Protein AF-A0A931YL10-F1 (afdb_monomer_lite)

Structure (mmCIF, N/CA/C/O backbone):
data_AF-A0A931YL10-F1
#
_entry.id   AF-A0A931YL10-F1
#
loop_
_atom_site.group_PDB
_atom_site.id
_atom_site.type_symbol
_atom_site.label_atom_id
_atom_site.label_alt_id
_atom_site.label_comp_id
_atom_site.label_asym_id
_atom_site.label_entity_id
_atom_site.label_seq_id
_atom_site.pdbx_PDB_ins_code
_atom_site.Cartn_x
_atom_site.Cartn_y
_atom_site.Cartn_z
_atom_site.occupancy
_atom_site.B_iso_or_equiv
_atom_site.auth_seq_id
_atom_site.auth_comp_id
_atom_site.auth_asym_id
_atom_site.auth_atom_id
_atom_site.pdbx_PDB_model_num
ATOM 1 N N . MET A 1 1 ? 58.527 7.663 4.263 1.00 29.34 1 MET A N 1
ATOM 2 C CA . MET A 1 1 ? 57.907 8.915 3.787 1.00 29.34 1 MET A CA 1
ATOM 3 C C . MET A 1 1 ? 56.663 8.522 3.019 1.00 29.34 1 MET A C 1
ATOM 5 O O . MET A 1 1 ? 56.793 7.747 2.089 1.00 29.34 1 MET A O 1
ATOM 9 N N . PHE A 1 2 ? 55.528 9.012 3.518 1.00 26.48 2 PHE A N 1
ATOM 10 C CA . PHE A 1 2 ? 54.144 8.959 3.033 1.00 26.48 2 PHE A CA 1
ATOM 11 C C . PHE A 1 2 ? 53.503 7.593 2.701 1.00 26.48 2 PHE A C 1
ATOM 13 O O . PHE A 1 2 ? 53.964 6.896 1.802 1.00 26.48 2 PHE A O 1
ATOM 20 N N . PRO A 1 3 ? 52.416 7.223 3.412 1.00 35.59 3 PRO A N 1
ATOM 21 C CA . PRO A 1 3 ? 51.550 6.125 3.013 1.00 35.59 3 PRO A CA 1
ATOM 22 C C . PRO A 1 3 ? 50.726 6.572 1.801 1.00 35.59 3 PRO A C 1
ATOM 24 O O . PRO A 1 3 ? 50.192 7.682 1.796 1.00 35.59 3 PRO A O 1
ATOM 27 N N . ASN A 1 4 ? 50.608 5.716 0.788 1.00 29.22 4 ASN A N 1
ATOM 28 C CA . ASN A 1 4 ? 49.579 5.907 -0.224 1.00 29.22 4 ASN A CA 1
ATOM 29 C C . ASN A 1 4 ? 48.240 5.533 0.407 1.00 29.22 4 ASN A C 1
ATOM 31 O O . ASN A 1 4 ? 47.994 4.388 0.775 1.00 29.22 4 ASN A O 1
ATOM 35 N N . SER A 1 5 ? 47.428 6.565 0.586 1.00 34.34 5 SER A N 1
ATOM 36 C CA . SER A 1 5 ? 46.019 6.519 0.924 1.00 34.34 5 SER A CA 1
ATOM 37 C C . SER A 1 5 ? 45.233 5.881 -0.224 1.00 34.34 5 SER A C 1
ATOM 39 O O . SER A 1 5 ? 44.786 6.579 -1.134 1.00 34.34 5 SER A O 1
ATOM 41 N N . ASP A 1 6 ? 45.063 4.566 -0.166 1.00 38.78 6 ASP A N 1
ATOM 42 C CA . ASP A 1 6 ? 43.918 3.896 -0.777 1.00 38.78 6 ASP A CA 1
ATOM 43 C C . ASP A 1 6 ? 42.707 4.159 0.119 1.00 38.78 6 ASP A C 1
ATOM 45 O O . ASP A 1 6 ? 42.448 3.404 1.042 1.00 38.78 6 ASP A O 1
ATOM 49 N N . ASP A 1 7 ? 42.026 5.283 -0.101 1.00 38.47 7 ASP A N 1
ATOM 50 C CA . ASP A 1 7 ? 40.656 5.521 0.374 1.00 38.47 7 ASP A CA 1
ATOM 51 C C . ASP A 1 7 ? 40.029 6.651 -0.458 1.00 38.47 7 ASP A C 1
ATOM 53 O O . ASP A 1 7 ? 39.616 7.709 0.016 1.00 38.47 7 ASP A O 1
ATOM 57 N N . GLY A 1 8 ? 39.976 6.420 -1.769 1.00 30.36 8 GLY A N 1
ATOM 58 C CA . GLY A 1 8 ? 39.107 7.148 -2.687 1.00 30.36 8 GLY A CA 1
ATOM 59 C C . GLY A 1 8 ? 37.732 6.490 -2.724 1.00 30.36 8 GLY A C 1
ATOM 60 O O . GLY A 1 8 ? 37.343 5.940 -3.750 1.00 30.36 8 GLY A O 1
ATOM 61 N N . GLY A 1 9 ? 37.023 6.487 -1.593 1.00 33.28 9 GLY A N 1
ATOM 62 C CA . GLY A 1 9 ? 35.661 5.971 -1.498 1.00 33.28 9 GLY A CA 1
ATOM 63 C C . GLY A 1 9 ? 34.718 6.763 -2.401 1.00 33.28 9 GLY A C 1
ATOM 64 O O . GLY A 1 9 ? 34.233 7.829 -2.024 1.00 33.28 9 GLY A O 1
ATOM 65 N N . SER A 1 10 ? 34.422 6.240 -3.591 1.00 38.88 10 SER A N 1
ATOM 66 C CA . SER A 1 10 ? 33.250 6.683 -4.336 1.00 38.88 10 SER A CA 1
ATOM 67 C C . SER A 1 10 ? 32.026 6.245 -3.539 1.00 38.88 10 SER A C 1
ATOM 69 O O . SER A 1 10 ? 31.684 5.062 -3.518 1.00 38.88 10 SER A O 1
ATOM 71 N N . ALA A 1 11 ? 31.381 7.183 -2.849 1.00 43.66 11 ALA A N 1
ATOM 72 C CA . ALA A 1 11 ? 30.050 6.976 -2.301 1.00 43.66 11 ALA A CA 1
ATOM 73 C C . ALA A 1 11 ? 29.125 6.580 -3.464 1.00 43.66 11 ALA A C 1
ATOM 75 O O . ALA A 1 11 ? 28.721 7.433 -4.254 1.00 43.66 11 ALA A O 1
ATOM 76 N N . GLY A 1 12 ? 28.869 5.279 -3.634 1.00 57.22 12 GLY A N 1
ATOM 77 C CA . GLY A 1 12 ? 28.060 4.776 -4.738 1.00 57.22 12 GLY A CA 1
ATOM 78 C C . GLY A 1 12 ? 26.686 5.442 -4.731 1.00 57.22 12 GLY A C 1
ATOM 79 O O . GLY A 1 12 ? 26.031 5.540 -3.687 1.00 57.22 12 GLY A O 1
ATOM 80 N N . THR A 1 13 ? 26.261 5.951 -5.885 1.00 74.94 13 THR A N 1
ATOM 81 C CA . THR A 1 13 ? 24.948 6.578 -6.046 1.00 74.94 13 THR A CA 1
ATOM 82 C C . THR A 1 13 ? 23.862 5.570 -5.678 1.00 74.94 13 THR A C 1
ATOM 84 O O . THR A 1 13 ? 23.854 4.454 -6.186 1.00 74.94 13 THR A O 1
ATOM 87 N N . VAL A 1 14 ? 22.954 5.946 -4.776 1.00 78.81 14 VAL A N 1
ATOM 88 C CA . VAL A 1 14 ? 21.797 5.111 -4.428 1.00 78.81 14 VAL A CA 1
ATOM 89 C C . VAL A 1 14 ? 20.859 5.042 -5.635 1.00 78.81 14 VAL A C 1
ATOM 91 O O . VAL A 1 14 ? 20.465 6.078 -6.166 1.00 78.81 14 VAL A O 1
ATOM 94 N N . VAL A 1 15 ? 20.485 3.833 -6.052 1.00 83.00 15 VAL A N 1
ATOM 95 C CA . VAL A 1 15 ? 19.610 3.570 -7.203 1.00 83.00 15 VAL A CA 1
ATOM 96 C C . VAL A 1 15 ? 18.394 2.769 -6.749 1.00 83.00 15 VAL A C 1
ATOM 98 O O . VAL A 1 15 ? 18.528 1.760 -6.060 1.00 83.00 15 VAL A O 1
ATOM 101 N N . ILE A 1 16 ? 17.197 3.197 -7.156 1.00 85.75 16 ILE A N 1
ATOM 102 C CA . ILE A 1 16 ? 15.967 2.417 -6.973 1.00 85.75 16 ILE A CA 1
ATOM 103 C C . ILE A 1 16 ? 15.817 1.474 -8.174 1.00 85.75 16 ILE A C 1
ATOM 105 O O . ILE A 1 16 ? 15.795 1.940 -9.312 1.00 85.75 16 ILE A O 1
ATOM 109 N N . ARG A 1 17 ? 15.743 0.160 -7.933 1.00 85.56 17 ARG A N 1
ATOM 110 C CA . ARG A 1 17 ? 15.680 -0.874 -8.988 1.00 85.56 17 ARG A CA 1
ATOM 111 C C . ARG A 1 17 ? 14.270 -1.342 -9.289 1.00 85.56 17 ARG A C 1
ATOM 113 O O . ARG A 1 17 ? 13.925 -1.588 -10.436 1.00 85.56 17 ARG A O 1
ATOM 120 N N . SER A 1 18 ? 13.461 -1.443 -8.251 1.00 87.06 18 SER A N 1
ATOM 121 C CA . SER A 1 18 ? 12.106 -1.961 -8.328 1.00 87.06 18 SER A CA 1
ATOM 122 C C . SER A 1 18 ? 11.244 -1.317 -7.253 1.00 87.06 18 SER A C 1
ATOM 124 O O . SER A 1 18 ? 11.739 -0.622 -6.353 1.00 87.06 18 SER A O 1
ATOM 126 N N . HIS A 1 19 ? 9.939 -1.550 -7.338 1.00 90.12 19 HIS A N 1
ATOM 127 C CA . HIS A 1 19 ? 9.005 -1.074 -6.334 1.00 90.12 19 HIS A CA 1
ATOM 128 C C . HIS A 1 19 ? 7.982 -2.130 -5.931 1.00 90.12 19 HIS A C 1
ATOM 130 O O . HIS A 1 19 ? 7.744 -3.126 -6.612 1.00 90.12 19 HIS A O 1
ATOM 136 N N . ALA A 1 20 ? 7.350 -1.872 -4.799 1.00 89.25 20 ALA A N 1
ATOM 137 C CA . ALA A 1 20 ? 6.079 -2.437 -4.429 1.00 89.25 20 ALA A CA 1
ATOM 138 C C . ALA A 1 20 ? 5.127 -1.281 -4.114 1.00 89.25 20 ALA A C 1
ATOM 140 O O . ALA A 1 20 ? 5.440 -0.400 -3.303 1.00 89.25 20 ALA A O 1
ATOM 141 N N . ALA A 1 21 ? 3.994 -1.277 -4.807 1.00 89.38 21 ALA A N 1
ATOM 142 C CA . ALA A 1 21 ? 2.978 -0.245 -4.707 1.00 89.38 21 ALA A CA 1
ATOM 143 C C . ALA A 1 21 ? 1.799 -0.787 -3.906 1.00 89.38 21 ALA A C 1
ATOM 145 O O . ALA A 1 21 ? 1.301 -1.880 -4.183 1.00 89.38 21 ALA A O 1
ATOM 146 N N . GLY A 1 22 ? 1.366 -0.024 -2.908 1.00 85.75 22 GLY A N 1
ATOM 147 C CA . GLY A 1 22 ? 0.190 -0.341 -2.113 1.00 85.75 22 GLY A CA 1
ATOM 148 C C . GLY A 1 22 ? -0.845 0.774 -2.096 1.00 85.75 22 GLY A C 1
ATOM 149 O O . GLY A 1 22 ? -0.540 1.952 -2.294 1.00 85.75 22 GLY A O 1
ATOM 150 N N . GLY A 1 23 ? -2.088 0.387 -1.837 1.00 85.62 23 GLY A N 1
ATOM 151 C CA . GLY A 1 23 ? -3.216 1.285 -1.652 1.00 85.62 23 GLY A CA 1
ATOM 152 C C . GLY A 1 23 ? -3.789 1.114 -0.255 1.00 85.62 23 GLY A C 1
ATOM 153 O O . GLY A 1 23 ? -4.350 0.072 0.070 1.00 85.62 23 GLY A O 1
ATOM 154 N N . VAL A 1 24 ? -3.696 2.152 0.573 1.00 87.88 24 VAL A N 1
ATOM 155 C CA . VAL A 1 24 ? -4.500 2.242 1.794 1.00 87.88 24 VAL A CA 1
ATOM 156 C C . VAL A 1 24 ? -5.878 2.736 1.384 1.00 87.88 24 VAL A C 1
ATOM 158 O O . VAL A 1 24 ? -6.128 3.940 1.279 1.00 87.88 24 VAL A O 1
ATOM 161 N N . LEU A 1 25 ? -6.759 1.781 1.095 1.00 90.00 25 LEU A N 1
ATOM 162 C CA . LEU A 1 25 ? -8.156 2.054 0.802 1.00 90.00 25 LEU A CA 1
ATOM 163 C C . LEU A 1 25 ? -8.873 2.397 2.109 1.00 90.00 25 LEU A C 1
ATOM 165 O O . LEU A 1 25 ? -8.946 1.570 3.018 1.00 90.00 25 LEU A O 1
ATOM 169 N N . TYR A 1 26 ? -9.393 3.615 2.213 1.00 91.00 26 TYR A N 1
ATOM 170 C CA . TYR A 1 26 ? -10.036 4.097 3.431 1.00 91.00 26 TYR A CA 1
ATOM 171 C C . TYR A 1 26 ? -11.414 4.691 3.160 1.00 91.00 26 TYR A C 1
ATOM 173 O O . TYR A 1 26 ? -11.728 5.122 2.050 1.00 91.00 26 TYR A O 1
ATOM 181 N N . ARG A 1 27 ? -12.239 4.757 4.201 1.00 91.00 27 ARG A N 1
ATOM 182 C CA . ARG A 1 27 ? -13.490 5.515 4.207 1.00 91.00 27 ARG A CA 1
ATOM 183 C C . ARG A 1 27 ? -13.595 6.354 5.474 1.00 91.00 27 ARG A C 1
ATOM 185 O O . ARG A 1 27 ? -12.942 6.084 6.479 1.00 91.00 27 ARG A O 1
ATOM 192 N N . MET A 1 28 ? -14.431 7.383 5.409 1.00 89.62 28 MET A N 1
ATOM 193 C CA . MET A 1 28 ? -14.731 8.257 6.541 1.00 89.62 28 MET A CA 1
ATOM 194 C C . MET A 1 28 ? -16.229 8.179 6.831 1.00 89.62 28 MET A C 1
ATOM 196 O O . MET A 1 28 ? -16.986 8.931 6.214 1.00 89.62 28 MET A O 1
ATOM 200 N N . PRO A 1 29 ? -16.683 7.244 7.688 1.00 87.62 29 PRO A N 1
ATOM 201 C CA . PRO A 1 29 ? -18.096 7.154 8.050 1.00 87.62 29 PRO A CA 1
ATOM 202 C C . PRO A 1 29 ? -18.583 8.405 8.797 1.00 87.62 29 PRO A C 1
ATOM 204 O O . PRO A 1 29 ? -19.758 8.746 8.716 1.00 87.62 29 PRO A O 1
ATOM 207 N N . THR A 1 30 ? -17.683 9.100 9.497 1.00 87.81 30 THR A N 1
ATOM 208 C CA . THR A 1 30 ? -17.906 10.413 10.118 1.00 87.81 30 THR A CA 1
ATOM 209 C C . THR A 1 30 ? -16.656 11.281 9.939 1.00 87.81 30 THR A C 1
ATOM 211 O O . THR A 1 30 ? -15.602 10.784 9.542 1.00 87.81 30 THR A O 1
ATOM 214 N N . GLU A 1 31 ? -16.735 12.578 10.248 1.00 82.56 31 GLU A N 1
ATOM 215 C CA . GLU A 1 31 ? -15.579 13.491 10.171 1.00 82.56 31 GLU A CA 1
ATOM 216 C C . GLU A 1 31 ? -14.441 13.130 11.146 1.00 82.56 31 GLU A C 1
ATOM 218 O O . GLU A 1 31 ? -13.291 13.523 10.942 1.00 82.56 31 GLU A O 1
ATOM 223 N N . GLU A 1 32 ? -14.749 12.359 12.191 1.00 83.06 32 GLU A N 1
ATOM 224 C CA . GLU A 1 32 ? -13.823 12.019 13.278 1.00 83.06 32 GLU A CA 1
ATOM 225 C C . GLU A 1 32 ? -13.333 10.570 13.242 1.00 83.06 32 GLU A C 1
ATOM 227 O O . GLU A 1 32 ? -12.545 10.167 14.100 1.00 83.06 32 GLU A O 1
ATOM 232 N N . ARG A 1 33 ? -13.786 9.786 12.258 1.00 86.00 33 ARG A N 1
ATOM 233 C CA . ARG A 1 33 ? -13.477 8.362 12.150 1.00 86.00 33 ARG A CA 1
ATOM 234 C C . ARG A 1 33 ? -12.963 8.032 10.759 1.00 86.00 33 ARG A C 1
ATOM 236 O O . ARG A 1 33 ? -13.629 8.300 9.763 1.00 86.00 33 ARG A O 1
ATOM 243 N N . VAL A 1 34 ? -11.788 7.414 10.709 1.00 89.56 34 VAL A N 1
ATOM 244 C CA . VAL A 1 34 ? -11.205 6.843 9.491 1.00 89.56 34 VAL A CA 1
ATOM 245 C C . VAL A 1 34 ? -11.140 5.340 9.674 1.00 89.56 34 VAL A C 1
ATOM 247 O O . VAL A 1 34 ? -10.549 4.848 10.634 1.00 89.56 34 VAL A O 1
ATOM 250 N N . GLU A 1 35 ? -11.739 4.627 8.731 1.00 92.31 35 GLU A N 1
ATOM 251 C CA . GLU A 1 35 ? -11.637 3.178 8.644 1.00 92.31 35 GLU A CA 1
ATOM 252 C C . GLU A 1 35 ? -10.802 2.803 7.427 1.00 92.31 35 GLU A C 1
ATOM 254 O O . GLU A 1 35 ? -10.970 3.377 6.351 1.00 92.31 35 GLU A O 1
ATOM 259 N N . VAL A 1 36 ? -9.916 1.832 7.596 1.00 92.12 36 VAL A N 1
ATOM 260 C CA . VAL A 1 36 ? -9.018 1.323 6.561 1.00 92.12 36 VAL A CA 1
ATOM 261 C C . VAL A 1 36 ? -9.391 -0.118 6.258 1.00 92.12 36 VAL A C 1
ATOM 263 O O . VAL A 1 36 ? -9.624 -0.909 7.170 1.00 92.12 36 VAL A O 1
ATOM 266 N N . ALA A 1 37 ? -9.449 -0.450 4.973 1.00 93.06 37 ALA A N 1
ATOM 267 C CA . ALA A 1 37 ? -9.665 -1.812 4.534 1.00 93.06 37 ALA A CA 1
ATOM 268 C C . ALA A 1 37 ? -8.375 -2.629 4.708 1.00 93.06 37 ALA A C 1
ATOM 270 O O . ALA A 1 37 ? -7.312 -2.247 4.210 1.00 93.06 37 ALA A O 1
ATOM 271 N N . ALA A 1 38 ? -8.473 -3.752 5.409 1.00 92.38 38 ALA A N 1
ATOM 272 C CA . ALA A 1 38 ? -7.390 -4.713 5.586 1.00 92.38 38 ALA A CA 1
ATOM 273 C C . ALA A 1 38 ? -7.953 -6.137 5.536 1.00 92.38 38 ALA A C 1
ATOM 275 O O . ALA A 1 38 ? -9.144 -6.344 5.747 1.00 92.38 38 ALA A O 1
ATOM 276 N N . PHE A 1 39 ? -7.113 -7.122 5.246 1.00 91.12 39 PHE A N 1
ATOM 277 C CA . PHE A 1 39 ? -7.522 -8.521 5.134 1.00 91.12 39 PHE A CA 1
ATOM 278 C C . PHE A 1 39 ? -6.521 -9.445 5.814 1.00 91.12 39 PHE A C 1
ATOM 280 O O . PHE A 1 39 ? -5.329 -9.133 5.924 1.00 91.12 39 PHE A O 1
ATOM 287 N N . ASN A 1 40 ? -7.012 -10.601 6.258 1.00 90.44 40 ASN A N 1
ATOM 288 C CA . ASN A 1 40 ? -6.139 -11.680 6.686 1.00 90.44 40 ASN A CA 1
ATOM 289 C C . ASN A 1 40 ? -5.529 -12.342 5.452 1.00 90.44 40 ASN A C 1
ATOM 291 O O . ASN A 1 40 ? -6.217 -12.778 4.530 1.00 90.44 40 ASN A O 1
ATOM 295 N N . TYR A 1 41 ? -4.207 -12.367 5.447 1.00 88.19 41 TYR A N 1
ATOM 296 C CA . TYR A 1 41 ? -3.382 -13.088 4.504 1.00 88.19 41 TYR A CA 1
ATOM 297 C C . TYR A 1 41 ? -2.907 -14.370 5.174 1.00 88.19 41 TYR A C 1
ATOM 299 O O . TYR A 1 41 ? -2.379 -14.322 6.292 1.00 88.19 41 TYR A O 1
ATOM 307 N N . HIS A 1 42 ? -3.037 -15.483 4.464 1.00 89.50 42 HIS A N 1
ATOM 308 C CA . HIS A 1 42 ? -2.523 -16.780 4.868 1.00 89.50 42 HIS A CA 1
ATOM 309 C C . HIS A 1 42 ? -1.609 -17.311 3.771 1.00 89.50 42 HIS A C 1
ATOM 311 O O . HIS A 1 42 ? -2.037 -17.451 2.630 1.00 89.50 42 HIS A O 1
ATOM 317 N N . SER A 1 43 ? -0.369 -17.639 4.114 1.00 87.12 43 SER A N 1
ATOM 318 C CA . SER A 1 43 ? 0.487 -18.414 3.220 1.00 87.12 43 SER A CA 1
ATOM 319 C C . SER A 1 43 ? 0.358 -19.889 3.579 1.00 87.12 43 SER A C 1
ATOM 321 O O . SER A 1 43 ? 0.555 -20.289 4.730 1.00 87.12 43 SER A O 1
ATOM 323 N N . VAL A 1 44 ? -0.027 -20.696 2.592 1.00 86.00 44 VAL A N 1
ATOM 324 C CA . VAL A 1 44 ? -0.217 -22.142 2.754 1.00 86.00 44 VAL A CA 1
ATOM 325 C C . VAL A 1 44 ? 1.132 -22.840 2.934 1.00 86.00 44 VAL A C 1
ATOM 327 O O . VAL A 1 44 ? 1.218 -23.805 3.691 1.00 86.00 44 VAL A O 1
ATOM 330 N N . SER A 1 45 ? 2.192 -22.338 2.291 1.00 83.38 45 SER A N 1
ATOM 331 C CA . SER A 1 45 ? 3.524 -22.956 2.320 1.00 83.38 45 SER A CA 1
ATOM 332 C C . SER A 1 45 ? 4.209 -22.875 3.691 1.00 83.38 45 SER A C 1
ATOM 334 O O . SER A 1 45 ? 4.817 -23.848 4.132 1.00 83.38 45 SER A O 1
ATOM 336 N N . ASP A 1 46 ? 4.093 -21.737 4.383 1.00 81.25 46 ASP A N 1
ATOM 337 C CA . ASP A 1 46 ? 4.730 -21.478 5.686 1.00 81.25 46 ASP A CA 1
ATOM 338 C C . ASP A 1 46 ? 3.732 -21.442 6.866 1.00 81.25 46 ASP A C 1
ATOM 340 O O . ASP A 1 46 ? 4.134 -21.244 8.015 1.00 81.25 46 ASP A O 1
ATOM 344 N N . GLY A 1 47 ? 2.430 -21.617 6.603 1.00 83.12 47 GLY A N 1
ATOM 345 C CA . GLY A 1 47 ? 1.352 -21.560 7.598 1.00 83.12 47 GLY A CA 1
ATOM 346 C C . GLY A 1 47 ? 1.170 -20.186 8.257 1.00 83.12 47 GLY A C 1
ATOM 347 O O . GLY A 1 47 ? 0.457 -20.057 9.260 1.00 83.12 47 GLY A O 1
ATOM 348 N N . ARG A 1 48 ? 1.831 -19.140 7.749 1.00 84.00 48 ARG A N 1
ATOM 349 C CA . ARG A 1 48 ? 1.847 -17.816 8.368 1.00 84.00 48 ARG A CA 1
ATOM 350 C C . ARG A 1 48 ? 0.552 -17.080 8.079 1.00 84.00 48 ARG A C 1
ATOM 352 O O . ARG A 1 48 ? 0.134 -16.948 6.935 1.00 84.00 48 ARG A O 1
ATOM 359 N N . THR A 1 49 ? -0.022 -16.504 9.132 1.00 84.81 49 THR A N 1
ATOM 360 C CA . THR A 1 49 ? -1.176 -15.606 9.035 1.00 84.81 49 THR A CA 1
ATOM 361 C C . THR A 1 49 ? -0.801 -14.196 9.478 1.00 84.81 49 THR A C 1
ATOM 363 O O . THR A 1 49 ? -0.283 -13.992 10.583 1.00 84.81 49 THR A O 1
ATOM 366 N N . THR A 1 50 ? -1.078 -13.199 8.640 1.00 85.06 50 THR A N 1
ATOM 367 C CA . THR A 1 50 ? -0.869 -11.786 8.976 1.00 85.06 50 THR A CA 1
ATOM 368 C C . THR A 1 50 ? -1.975 -10.906 8.418 1.00 85.06 50 THR A C 1
ATOM 370 O O . THR A 1 50 ? -2.543 -11.196 7.376 1.00 85.06 50 THR A O 1
ATOM 373 N N . LEU A 1 51 ? -2.244 -9.793 9.093 1.00 86.88 51 LEU A N 1
ATOM 374 C CA . LEU A 1 51 ? -3.112 -8.750 8.564 1.00 86.88 51 LEU A CA 1
ATOM 375 C C . LEU A 1 51 ? -2.317 -7.919 7.544 1.00 86.88 51 LEU A C 1
ATOM 377 O O . LEU A 1 51 ? -1.164 -7.560 7.818 1.00 86.88 51 LEU A O 1
ATOM 381 N N . ARG A 1 52 ? -2.899 -7.638 6.376 1.00 85.81 52 ARG A N 1
ATOM 382 C CA . ARG A 1 52 ? -2.298 -6.821 5.307 1.00 85.81 52 ARG A CA 1
ATOM 383 C C . ARG A 1 52 ? -3.280 -5.768 4.801 1.00 85.81 52 ARG A C 1
ATOM 385 O O . ARG A 1 52 ? -4.492 -5.927 4.896 1.00 85.81 52 ARG A O 1
ATOM 392 N N . VAL A 1 53 ? -2.715 -4.694 4.260 1.00 88.75 53 VAL A N 1
ATOM 393 C CA . VAL A 1 53 ? -3.400 -3.741 3.373 1.00 88.75 53 VAL A CA 1
ATOM 394 C C . VAL A 1 53 ? -3.002 -4.052 1.929 1.00 88.75 53 VAL A C 1
ATOM 396 O O . VAL A 1 53 ? -1.992 -4.733 1.724 1.00 88.75 53 VAL A O 1
ATOM 399 N N . MET A 1 54 ? -3.758 -3.538 0.955 1.00 88.00 54 MET A N 1
ATOM 400 C CA . MET A 1 54 ? -3.546 -3.866 -0.455 1.00 88.00 54 MET A CA 1
ATOM 401 C C . MET A 1 54 ? -2.153 -3.437 -0.927 1.00 88.00 54 MET A C 1
ATOM 403 O O . MET A 1 54 ? -1.795 -2.262 -0.785 1.00 88.00 54 MET A O 1
ATOM 407 N N . MET A 1 55 ? -1.355 -4.369 -1.449 1.00 88.06 55 MET A N 1
ATOM 408 C CA . MET A 1 55 ? 0.013 -4.115 -1.898 1.00 88.06 55 MET A CA 1
ATOM 409 C C . MET A 1 55 ? 0.607 -5.290 -2.668 1.00 88.06 55 MET A C 1
ATOM 411 O O . MET A 1 55 ? 0.736 -6.392 -2.133 1.00 88.06 55 MET A O 1
ATOM 415 N N . GLY A 1 56 ? 1.211 -4.970 -3.809 1.00 87.31 56 GLY A N 1
ATOM 416 C CA . GLY A 1 56 ? 1.933 -5.923 -4.642 1.00 87.31 56 GLY A CA 1
ATOM 417 C C . GLY A 1 56 ? 3.261 -5.384 -5.144 1.00 87.31 56 GLY A C 1
ATOM 418 O O . GLY A 1 56 ? 3.576 -4.196 -5.040 1.00 87.31 56 GLY A O 1
ATOM 419 N N . ARG A 1 57 ? 4.077 -6.301 -5.661 1.00 89.31 57 ARG A N 1
ATOM 420 C CA . ARG A 1 57 ? 5.378 -5.996 -6.267 1.00 89.31 57 ARG A CA 1
ATOM 421 C C . ARG A 1 57 ? 5.197 -5.644 -7.739 1.00 89.31 57 ARG A C 1
ATOM 423 O O . ARG A 1 57 ? 4.299 -6.178 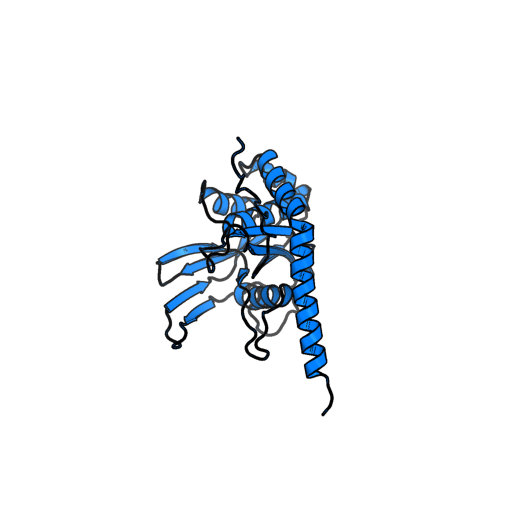-8.389 1.00 89.31 57 ARG A O 1
ATOM 430 N N . GLN A 1 58 ? 6.072 -4.790 -8.255 1.00 90.50 58 GLN A N 1
ATOM 431 C CA . GLN A 1 58 ? 6.210 -4.562 -9.689 1.00 90.50 58 GLN A CA 1
ATOM 432 C C . GLN A 1 58 ? 6.417 -5.906 -10.395 1.00 90.50 58 GLN A C 1
ATOM 434 O O . GLN A 1 58 ? 7.306 -6.669 -10.011 1.00 90.50 58 GLN A O 1
ATOM 439 N N . LYS A 1 59 ? 5.590 -6.200 -11.396 1.00 88.81 59 LYS A N 1
ATOM 440 C CA . LYS A 1 59 ? 5.800 -7.328 -12.305 1.00 88.81 59 LYS A CA 1
ATOM 441 C C . LYS A 1 59 ? 6.192 -6.800 -13.679 1.00 88.81 59 LYS A C 1
ATOM 443 O O . LYS A 1 59 ? 6.098 -5.606 -13.974 1.00 88.81 59 LYS A O 1
ATOM 448 N N . GLU A 1 60 ? 6.643 -7.715 -14.517 1.00 86.12 60 GLU A N 1
ATOM 449 C CA . GLU A 1 60 ? 6.759 -7.473 -15.943 1.00 86.12 60 GLU A CA 1
ATOM 450 C C . GLU A 1 60 ? 5.380 -7.628 -16.595 1.00 86.12 60 GLU A C 1
ATOM 452 O O . GLU A 1 60 ? 4.597 -8.524 -16.263 1.00 86.12 60 GLU A O 1
ATOM 457 N N . ARG A 1 61 ? 5.064 -6.730 -17.522 1.00 81.94 61 ARG A N 1
ATOM 458 C CA . ARG A 1 61 ? 3.842 -6.776 -18.314 1.00 81.94 61 ARG A CA 1
ATOM 459 C C . ARG A 1 61 ? 3.935 -7.889 -19.357 1.00 81.94 61 ARG A C 1
ATOM 461 O O . ARG A 1 61 ? 4.762 -7.816 -20.257 1.00 81.94 61 ARG A O 1
ATOM 468 N N . ALA A 1 62 ? 3.040 -8.873 -19.293 1.00 78.75 62 ALA A N 1
ATOM 469 C CA . ALA A 1 62 ? 3.053 -10.021 -20.208 1.00 78.75 62 ALA A CA 1
ATOM 470 C C . ALA A 1 62 ? 2.887 -9.657 -21.700 1.00 78.75 62 ALA A C 1
ATOM 472 O O . ALA A 1 62 ? 3.312 -10.414 -22.562 1.00 78.75 62 ALA A O 1
ATOM 473 N N . ASP A 1 63 ? 2.249 -8.525 -22.009 1.00 76.12 63 ASP A N 1
ATOM 474 C CA . ASP A 1 63 ? 1.990 -8.062 -23.378 1.00 76.12 63 ASP A CA 1
ATOM 475 C C . ASP A 1 63 ? 3.150 -7.267 -23.990 1.00 76.12 63 ASP A C 1
ATOM 477 O O . ASP A 1 63 ? 3.304 -7.235 -25.208 1.00 76.12 63 ASP A O 1
ATOM 481 N N . THR A 1 64 ? 3.943 -6.600 -23.155 1.00 77.94 64 THR A N 1
ATOM 482 C CA . THR A 1 64 ? 4.920 -5.589 -23.590 1.00 77.94 64 THR A CA 1
ATOM 483 C C . THR A 1 64 ? 6.332 -5.845 -23.080 1.00 77.94 64 THR A C 1
ATOM 485 O O . THR A 1 64 ? 7.245 -5.134 -23.482 1.00 77.94 64 THR A O 1
ATOM 488 N N . HIS A 1 65 ? 6.527 -6.836 -22.205 1.00 82.25 65 HIS A N 1
ATOM 489 C CA . HIS A 1 65 ? 7.816 -7.205 -21.610 1.00 82.25 65 HIS A CA 1
ATOM 490 C C . HIS A 1 65 ? 8.551 -6.075 -20.870 1.00 82.25 65 HIS A C 1
ATOM 492 O O . HIS A 1 65 ? 9.744 -6.149 -20.582 1.00 82.25 65 HIS A O 1
ATOM 498 N N . ARG A 1 66 ? 7.838 -4.996 -20.536 1.00 86.12 66 ARG A N 1
ATOM 499 C CA . ARG A 1 66 ? 8.375 -3.887 -19.746 1.00 86.12 66 ARG A CA 1
ATOM 500 C C . ARG A 1 66 ? 7.995 -4.035 -18.274 1.00 86.12 66 ARG A C 1
ATOM 502 O O . ARG A 1 66 ? 6.963 -4.644 -17.963 1.00 86.12 66 ARG A O 1
ATOM 509 N N . PRO A 1 67 ? 8.748 -3.415 -17.358 1.00 85.81 67 PRO A N 1
ATOM 510 C CA . PRO A 1 67 ? 8.285 -3.238 -15.992 1.00 85.81 67 PRO A CA 1
ATOM 511 C C . PRO A 1 67 ? 6.967 -2.446 -15.946 1.00 85.81 67 PRO A C 1
ATOM 513 O O . PRO A 1 67 ? 6.770 -1.467 -16.674 1.00 85.81 67 PRO A O 1
ATOM 516 N N . GLU A 1 68 ? 6.056 -2.848 -15.061 1.00 89.75 68 GLU A N 1
ATOM 517 C CA . GLU A 1 68 ? 4.874 -2.048 -14.725 1.00 89.75 68 GLU A CA 1
ATOM 518 C C . GLU A 1 68 ? 5.278 -0.687 -14.143 1.00 89.75 68 GLU A C 1
ATOM 520 O O . GLU A 1 68 ? 6.258 -0.580 -13.397 1.00 89.75 68 GLU A O 1
ATOM 525 N N . THR A 1 69 ? 4.505 0.361 -14.432 1.00 89.38 69 THR A N 1
ATOM 526 C CA . THR A 1 69 ? 4.639 1.628 -13.708 1.00 89.38 69 THR A CA 1
ATOM 527 C C . THR A 1 69 ? 4.064 1.501 -12.301 1.00 89.38 69 THR A C 1
ATOM 529 O O . THR A 1 69 ? 3.310 0.580 -11.979 1.00 89.38 69 THR A O 1
ATOM 532 N N . PHE A 1 70 ? 4.381 2.467 -11.439 1.00 86.38 70 PHE A N 1
ATOM 533 C CA . PHE A 1 70 ? 3.856 2.481 -10.076 1.00 86.38 70 PHE A CA 1
ATOM 534 C C . PHE A 1 70 ? 2.322 2.473 -10.035 1.00 86.38 70 PHE A C 1
ATOM 536 O O . PHE A 1 70 ? 1.716 1.743 -9.249 1.00 86.38 70 PHE A O 1
ATOM 543 N N . MET A 1 71 ? 1.689 3.278 -10.894 1.00 84.94 71 MET A N 1
ATOM 544 C CA . MET A 1 71 ? 0.233 3.365 -10.961 1.00 84.94 71 MET A CA 1
ATOM 545 C C . MET A 1 71 ? -0.387 2.077 -11.500 1.00 84.94 71 MET A C 1
ATOM 547 O O . MET A 1 71 ? -1.443 1.675 -11.020 1.00 84.94 71 MET A O 1
ATOM 551 N N . GLU A 1 72 ? 0.256 1.406 -12.457 1.00 88.31 72 GLU A N 1
ATOM 552 C CA . GLU A 1 72 ? -0.212 0.114 -12.965 1.00 88.31 72 GLU A CA 1
ATOM 553 C C . GLU A 1 72 ? -0.199 -0.960 -11.880 1.00 88.31 72 GLU A C 1
ATOM 555 O O . GLU A 1 72 ? -1.223 -1.618 -11.679 1.00 88.31 72 GLU A O 1
ATOM 560 N N . THR A 1 73 ? 0.904 -1.067 -11.130 1.00 90.12 73 THR A N 1
ATOM 561 C CA . THR A 1 73 ? 0.999 -1.953 -9.965 1.00 90.12 73 THR A CA 1
ATOM 562 C C . THR A 1 73 ? -0.107 -1.619 -8.961 1.00 90.12 73 THR A C 1
ATOM 564 O O . THR A 1 73 ? -0.896 -2.487 -8.605 1.00 90.12 73 THR A O 1
ATOM 567 N N . LEU A 1 74 ? -0.249 -0.348 -8.563 1.00 87.12 74 LEU A N 1
ATOM 568 C CA . LEU A 1 74 ? -1.282 0.090 -7.616 1.00 87.12 74 LEU A CA 1
ATOM 569 C C . LEU A 1 74 ? -2.699 -0.306 -8.059 1.00 87.12 74 LEU A C 1
ATOM 571 O O . LEU A 1 74 ? -3.478 -0.835 -7.265 1.00 87.12 74 LEU A O 1
ATOM 575 N N . TRP A 1 75 ? -3.048 -0.043 -9.319 1.00 85.19 75 TRP A N 1
ATOM 576 C CA . TRP A 1 75 ? -4.381 -0.327 -9.846 1.00 85.19 75 TRP A CA 1
ATOM 577 C C . TRP A 1 75 ? -4.663 -1.818 -9.970 1.00 85.19 75 TRP A C 1
ATOM 579 O O . TRP A 1 75 ? -5.803 -2.228 -9.734 1.00 85.19 75 TRP A O 1
ATOM 589 N N . ARG A 1 76 ? -3.660 -2.621 -10.346 1.00 87.38 76 ARG A N 1
ATOM 590 C CA . ARG A 1 76 ? -3.785 -4.080 -10.392 1.00 87.38 76 ARG A CA 1
ATOM 591 C C . ARG A 1 76 ? -4.148 -4.619 -9.014 1.00 87.38 76 ARG A C 1
ATOM 593 O O . ARG A 1 76 ? -5.153 -5.311 -8.889 1.00 87.38 76 ARG A O 1
ATOM 600 N N . GLU A 1 77 ? -3.384 -4.237 -7.998 1.00 86.81 77 GLU A N 1
ATOM 601 C CA . GLU A 1 77 ? -3.560 -4.725 -6.626 1.00 86.81 77 GLU A CA 1
ATOM 602 C C . GLU A 1 77 ? -4.866 -4.229 -6.011 1.00 86.81 77 GLU A C 1
ATOM 604 O O . GLU A 1 77 ? -5.623 -5.002 -5.431 1.00 86.81 77 GLU A O 1
ATOM 609 N N . LEU A 1 78 ? -5.222 -2.958 -6.223 1.00 83.44 78 LEU A N 1
ATOM 610 C CA . LEU A 1 78 ? -6.493 -2.428 -5.733 1.00 83.44 78 LEU A CA 1
ATOM 611 C C . LEU A 1 78 ? -7.696 -3.179 -6.328 1.00 83.44 78 LEU A C 1
ATOM 613 O O . LEU A 1 78 ? -8.670 -3.450 -5.621 1.00 83.44 78 LEU A O 1
ATOM 617 N N . LYS A 1 79 ? -7.636 -3.528 -7.619 1.00 80.38 79 LYS A N 1
ATOM 618 C CA . LYS A 1 79 ? -8.686 -4.307 -8.292 1.00 80.38 79 LYS A CA 1
ATOM 619 C C . LYS A 1 79 ? -8.721 -5.758 -7.817 1.00 80.38 79 LYS A C 1
ATOM 621 O O . LYS A 1 79 ? -9.813 -6.261 -7.559 1.00 80.38 79 LYS A O 1
ATOM 626 N N . ALA A 1 80 ? -7.562 -6.406 -7.719 1.00 80.25 80 ALA A N 1
ATOM 627 C CA . ALA A 1 80 ? -7.447 -7.810 -7.337 1.00 80.25 80 ALA A CA 1
ATOM 628 C C . ALA A 1 80 ? -7.824 -8.026 -5.864 1.00 80.25 80 ALA A C 1
ATOM 630 O O . ALA A 1 80 ? -8.742 -8.785 -5.550 1.00 80.25 80 ALA A O 1
ATOM 631 N N . GLU A 1 81 ? -7.172 -7.298 -4.961 1.00 79.38 81 GLU A N 1
ATOM 632 C CA . GLU A 1 81 ? -7.255 -7.542 -3.523 1.00 79.38 81 GLU A CA 1
ATOM 633 C C . GLU A 1 81 ? -8.450 -6.819 -2.883 1.00 79.38 81 GLU A C 1
ATOM 635 O O . GLU A 1 81 ? -9.109 -7.370 -1.992 1.00 79.38 81 GLU A O 1
ATOM 640 N N . GLY A 1 82 ? -8.747 -5.593 -3.339 1.00 70.62 82 GLY A N 1
ATOM 641 C CA . GLY A 1 82 ? -9.683 -4.680 -2.677 1.00 70.62 82 GLY A CA 1
ATOM 642 C C . GLY A 1 82 ? -11.102 -4.632 -3.247 1.00 70.62 82 GLY A C 1
ATOM 643 O O . GLY A 1 82 ? -12.063 -4.562 -2.479 1.00 70.62 82 GLY A O 1
ATOM 644 N N . LEU A 1 83 ? -11.252 -4.653 -4.574 1.00 73.06 83 LEU A N 1
ATOM 645 C CA . LEU A 1 83 ? -12.482 -4.206 -5.251 1.00 73.06 83 LEU A CA 1
ATOM 646 C C . LEU A 1 83 ? -13.148 -5.256 -6.163 1.00 73.06 83 LEU A C 1
ATOM 648 O O . LEU A 1 83 ? -13.955 -4.863 -6.998 1.00 73.06 83 LEU A O 1
ATOM 652 N N . SER A 1 84 ? -12.797 -6.544 -6.035 1.00 62.75 84 SER A N 1
ATOM 653 C CA . SER A 1 84 ? -13.212 -7.678 -6.897 1.00 62.75 84 SER A CA 1
ATOM 654 C C . SER A 1 84 ? -14.403 -7.415 -7.826 1.00 62.75 84 SER A C 1
ATOM 656 O O . SER A 1 84 ? -15.539 -7.186 -7.409 1.00 62.75 84 SER A O 1
ATOM 658 N N . ILE A 1 85 ? -14.094 -7.444 -9.119 1.00 52.44 85 ILE A N 1
ATOM 659 C CA . ILE A 1 85 ? -14.940 -6.990 -10.213 1.00 52.44 85 ILE A CA 1
ATOM 660 C C . ILE A 1 85 ? -16.069 -7.997 -10.470 1.00 52.44 85 ILE A C 1
ATOM 662 O O . ILE A 1 85 ? -15.866 -9.024 -11.112 1.00 52.44 85 ILE A O 1
ATOM 666 N N . ALA A 1 86 ? -17.283 -7.621 -10.072 1.00 41.66 86 ALA A N 1
ATOM 667 C CA . ALA A 1 86 ? -18.506 -7.929 -10.803 1.00 41.66 86 ALA A CA 1
ATOM 668 C C . ALA A 1 86 ? -19.246 -6.606 -11.076 1.00 41.66 86 ALA A C 1
ATOM 670 O O . ALA A 1 86 ? -19.263 -5.708 -10.239 1.00 41.66 86 ALA A O 1
ATOM 671 N N . VAL A 1 87 ? -19.754 -6.477 -12.303 1.00 45.22 87 VAL A N 1
ATOM 672 C CA . VAL A 1 87 ? -20.255 -5.269 -12.986 1.00 45.22 87 VAL A CA 1
ATOM 673 C C . VAL A 1 87 ? -20.884 -4.211 -12.059 1.00 45.22 87 VAL A C 1
ATOM 675 O O . VAL A 1 87 ? -22.047 -4.338 -11.714 1.00 45.22 87 VAL A O 1
ATOM 678 N N . ILE A 1 88 ? -20.119 -3.142 -11.774 1.00 39.75 88 ILE A N 1
ATOM 679 C CA . ILE A 1 88 ? -20.532 -1.786 -11.332 1.00 39.75 88 ILE A CA 1
ATOM 680 C C . ILE A 1 88 ? -21.447 -1.727 -10.076 1.00 39.75 88 ILE A C 1
ATOM 682 O O . ILE A 1 88 ? -22.539 -2.280 -10.034 1.00 39.75 88 ILE A O 1
ATOM 686 N N . PRO A 1 89 ? -21.060 -0.942 -9.052 1.00 52.03 89 PRO A N 1
ATOM 687 C CA . PRO A 1 89 ? -20.976 0.512 -9.200 1.00 52.03 89 PRO A CA 1
ATOM 688 C C . PRO A 1 89 ? -19.598 0.955 -9.665 1.00 52.03 89 PRO A C 1
ATOM 690 O O . PRO A 1 89 ? -18.594 0.378 -9.261 1.00 52.03 89 PRO A O 1
ATOM 693 N N . GLN A 1 90 ? -19.536 1.983 -10.513 1.00 57.97 90 GLN A N 1
ATOM 694 C CA . GLN A 1 90 ? -18.283 2.667 -10.799 1.00 57.97 90 GLN A CA 1
ATOM 695 C C . GLN A 1 90 ? -17.738 3.124 -9.449 1.00 57.97 90 GLN A C 1
ATOM 697 O O . GLN A 1 90 ? -18.381 3.916 -8.760 1.00 57.97 90 GLN A O 1
ATOM 702 N N . PHE A 1 91 ? -16.609 2.557 -9.031 1.00 63.16 91 PHE A N 1
ATOM 703 C CA . PHE A 1 91 ? -15.962 2.984 -7.804 1.00 63.16 91 PHE A CA 1
ATOM 704 C C . PHE A 1 91 ? -15.628 4.458 -7.959 1.00 63.16 91 PHE A C 1
ATOM 706 O O . PHE A 1 91 ? -14.874 4.837 -8.857 1.00 63.16 91 PHE A O 1
ATOM 713 N N . LEU A 1 92 ? -16.205 5.288 -7.097 1.00 63.91 92 LEU A N 1
ATOM 714 C CA . LEU A 1 92 ? -15.795 6.675 -7.020 1.00 63.91 92 LEU A CA 1
ATOM 715 C C . LEU A 1 92 ? -14.653 6.738 -6.013 1.00 63.91 92 LEU A C 1
ATOM 717 O O . LEU A 1 92 ? -14.850 6.517 -4.815 1.00 63.91 92 LEU A O 1
ATOM 721 N N . LEU A 1 93 ? -13.454 6.983 -6.531 1.00 69.88 93 LEU A N 1
ATOM 722 C CA . LEU A 1 93 ? -12.226 7.038 -5.756 1.00 69.88 93 LEU A CA 1
ATOM 723 C C . LEU A 1 93 ? -11.711 8.471 -5.744 1.00 69.88 93 LEU A C 1
ATOM 725 O O . LEU A 1 93 ? -11.577 9.105 -6.788 1.00 69.88 93 LEU A O 1
ATOM 729 N N . GLU A 1 94 ? -11.393 8.966 -4.556 1.00 73.94 94 GLU A N 1
ATOM 730 C CA . GLU A 1 94 ? -10.610 10.185 -4.392 1.00 73.94 94 GLU A CA 1
ATOM 731 C C . GLU A 1 94 ? -9.200 9.753 -3.987 1.00 73.94 94 GLU A C 1
ATOM 733 O O . GLU A 1 94 ? -8.961 9.334 -2.853 1.00 73.94 94 GLU A O 1
ATOM 738 N N . SER A 1 95 ? -8.267 9.803 -4.939 1.00 63.81 95 SER A N 1
ATOM 739 C CA . SER A 1 95 ? -6.854 9.612 -4.623 1.00 63.81 95 SER A CA 1
ATOM 740 C C . SER A 1 95 ? -6.330 10.902 -4.023 1.00 63.81 95 SER A C 1
ATOM 742 O O . SER A 1 95 ? -6.314 11.939 -4.688 1.00 63.81 95 SER A O 1
ATOM 744 N N . ARG A 1 96 ? -5.871 10.834 -2.778 1.00 58.44 96 ARG A N 1
ATOM 745 C CA . ARG A 1 96 ? -5.020 11.886 -2.227 1.00 58.44 96 ARG A CA 1
ATOM 746 C C . ARG A 1 96 ? -3.558 11.483 -2.396 1.00 58.44 96 ARG A C 1
ATOM 748 O O . ARG A 1 96 ? -3.266 10.371 -2.828 1.00 58.44 96 ARG A O 1
ATOM 755 N N . GLU A 1 97 ? -2.677 12.454 -2.187 1.00 56.41 97 GLU A N 1
ATOM 756 C CA . GLU A 1 97 ? -1.233 12.413 -2.448 1.00 56.41 97 GLU A CA 1
ATOM 757 C C . GLU A 1 97 ? -0.533 11.123 -1.974 1.00 56.41 97 GLU A C 1
ATOM 759 O O . GLU A 1 97 ? -1.051 10.377 -1.143 1.00 56.41 97 GLU A O 1
ATOM 764 N N . PHE A 1 98 ? 0.698 10.899 -2.446 1.00 63.16 98 PHE A N 1
ATOM 765 C CA . PHE A 1 98 ? 1.615 9.925 -1.845 1.00 63.16 98 PHE A CA 1
ATOM 766 C C . PHE A 1 98 ? 1.662 10.109 -0.326 1.00 63.16 98 PHE A C 1
ATOM 768 O O . PHE A 1 98 ? 2.076 11.162 0.166 1.00 63.16 98 PHE A O 1
ATOM 775 N N . VAL A 1 99 ? 1.252 9.084 0.420 1.00 67.06 99 VAL A N 1
ATOM 776 C CA . VAL A 1 99 ? 1.119 9.201 1.874 1.00 67.06 99 VAL A CA 1
ATOM 777 C C . VAL A 1 99 ? 2.403 8.781 2.571 1.00 67.06 99 VAL A C 1
ATOM 779 O O . VAL A 1 99 ? 2.852 9.470 3.480 1.00 67.06 99 VAL A O 1
ATOM 782 N N . TYR A 1 100 ? 3.062 7.714 2.129 1.00 75.44 100 TYR A N 1
ATOM 783 C CA . TYR A 1 100 ? 4.351 7.329 2.699 1.00 75.44 100 TYR A CA 1
ATOM 784 C C . TYR A 1 100 ? 5.156 6.454 1.742 1.00 75.44 100 TYR A C 1
ATOM 786 O O . TYR A 1 100 ? 4.594 5.749 0.899 1.00 75.44 100 TYR A O 1
ATOM 794 N N . TRP A 1 101 ? 6.475 6.479 1.912 1.00 83.00 101 TRP A N 1
ATOM 795 C CA . TRP A 1 101 ? 7.389 5.525 1.300 1.00 83.00 101 TRP A CA 1
ATOM 796 C C . TRP A 1 101 ? 8.573 5.207 2.212 1.00 83.00 101 TRP A C 1
ATOM 798 O O . TRP A 1 101 ? 8.988 6.042 3.017 1.00 83.00 101 TRP A O 1
ATOM 808 N N . ASP A 1 102 ? 9.124 4.006 2.037 1.00 82.75 102 ASP A N 1
ATOM 809 C CA . ASP A 1 102 ? 10.380 3.553 2.640 1.00 82.75 102 ASP A CA 1
ATOM 810 C C . ASP A 1 102 ? 11.259 2.917 1.555 1.00 82.75 102 ASP A C 1
ATOM 812 O O . ASP A 1 102 ? 10.778 2.157 0.705 1.00 82.75 102 ASP A O 1
ATOM 816 N N . LEU A 1 103 ? 12.557 3.208 1.600 1.00 82.56 103 LEU A N 1
ATOM 817 C CA . LEU A 1 103 ? 13.552 2.568 0.746 1.00 82.56 103 LEU A CA 1
ATOM 818 C C . LEU A 1 103 ? 14.193 1.405 1.501 1.00 82.56 103 LEU A C 1
ATOM 820 O O . LEU A 1 103 ? 14.812 1.570 2.553 1.00 82.56 103 LEU A O 1
ATOM 824 N N . CYS A 1 104 ? 14.040 0.205 0.955 1.00 78.50 104 CYS A N 1
ATOM 825 C CA . CYS A 1 104 ? 14.567 -1.025 1.538 1.00 78.50 104 CYS A CA 1
ATOM 826 C C . CYS A 1 104 ? 15.831 -1.452 0.791 1.00 78.50 104 CYS A C 1
ATOM 828 O O . CYS A 1 104 ? 15.912 -1.199 -0.409 1.00 78.50 104 CYS A O 1
ATOM 830 N N . PRO A 1 105 ? 16.788 -2.144 1.431 1.00 73.75 105 PRO A N 1
ATOM 831 C CA . PRO A 1 105 ? 17.782 -2.914 0.691 1.00 73.75 105 PRO A CA 1
ATOM 832 C C . PRO A 1 105 ? 17.091 -3.881 -0.274 1.00 73.75 105 PRO A C 1
ATOM 834 O O . PRO A 1 105 ? 16.104 -4.519 0.105 1.00 73.75 105 PRO A O 1
ATOM 837 N N . ASP A 1 106 ? 17.596 -3.961 -1.501 1.00 65.19 106 ASP A N 1
ATOM 838 C CA . ASP A 1 106 ? 17.138 -4.954 -2.465 1.00 65.19 106 ASP A CA 1
ATOM 839 C C . ASP A 1 106 ? 17.647 -6.348 -2.055 1.00 65.19 106 ASP A C 1
ATOM 841 O O . ASP A 1 106 ? 18.845 -6.540 -1.834 1.00 65.19 106 ASP A O 1
ATOM 845 N N . GLN A 1 107 ? 16.733 -7.305 -1.876 1.00 60.91 107 GLN A N 1
ATOM 846 C CA . GLN A 1 107 ? 17.080 -8.660 -1.432 1.00 60.91 107 GLN A CA 1
ATOM 847 C C . GLN A 1 107 ? 17.594 -9.530 -2.582 1.00 60.91 107 GLN A C 1
ATOM 849 O O . GLN A 1 107 ? 18.316 -10.491 -2.322 1.00 60.91 107 GLN A O 1
ATOM 854 N N . ASP A 1 108 ? 17.309 -9.141 -3.826 1.00 57.91 108 ASP A N 1
ATOM 855 C CA . ASP A 1 108 ? 17.691 -9.894 -5.022 1.00 57.91 108 ASP A CA 1
ATOM 856 C C . ASP A 1 108 ? 19.147 -9.603 -5.444 1.00 57.91 108 ASP A C 1
ATOM 858 O O . ASP A 1 108 ? 19.736 -10.310 -6.263 1.00 57.91 108 ASP A O 1
ATOM 862 N N . HIS A 1 109 ? 19.783 -8.603 -4.817 1.00 53.41 109 HIS A N 1
ATOM 863 C CA . HIS A 1 109 ? 21.171 -8.204 -5.062 1.00 53.41 109 HIS A CA 1
ATOM 864 C C . HIS A 1 109 ? 21.992 -8.123 -3.759 1.00 53.41 109 HIS A C 1
ATOM 866 O O . HIS A 1 109 ? 22.388 -7.033 -3.332 1.00 53.41 109 HIS A O 1
ATOM 872 N N . PRO A 1 110 ? 22.305 -9.268 -3.117 1.00 57.66 110 PRO A N 1
ATOM 873 C CA . PRO A 1 110 ? 22.950 -9.310 -1.802 1.00 57.66 110 PRO A CA 1
ATOM 874 C C . PRO A 1 110 ? 24.329 -8.635 -1.748 1.00 57.66 110 PRO A C 1
ATOM 876 O O . PRO A 1 110 ? 24.710 -8.107 -0.706 1.00 57.66 110 PRO A O 1
ATOM 879 N N . ASN A 1 111 ? 25.046 -8.589 -2.873 1.00 56.94 111 ASN A N 1
ATOM 880 C CA . ASN A 1 111 ? 26.386 -8.004 -2.957 1.00 56.94 111 ASN A CA 1
ATOM 881 C C . ASN A 1 111 ? 26.392 -6.470 -3.075 1.00 56.94 111 ASN A C 1
ATOM 883 O O . ASN A 1 111 ? 27.459 -5.871 -2.991 1.00 56.94 111 ASN A O 1
ATOM 887 N N . ASP A 1 112 ? 25.232 -5.830 -3.265 1.00 59.25 112 ASP A N 1
ATOM 888 C CA . ASP A 1 112 ? 25.129 -4.380 -3.482 1.00 59.25 112 ASP A CA 1
ATOM 889 C C . ASP A 1 112 ? 23.912 -3.767 -2.754 1.00 59.25 112 ASP A C 1
ATOM 891 O O . ASP A 1 112 ? 23.256 -2.820 -3.196 1.00 59.25 112 ASP A O 1
ATOM 895 N N . GLN A 1 113 ? 23.599 -4.329 -1.581 1.00 58.84 113 GLN A N 1
ATOM 896 C CA . GLN A 1 113 ? 22.487 -3.904 -0.721 1.00 58.84 113 GLN A CA 1
ATOM 897 C C . GLN A 1 113 ? 22.618 -2.459 -0.213 1.00 58.84 113 GLN A C 1
ATOM 899 O O . GLN A 1 113 ? 21.639 -1.879 0.261 1.00 58.84 113 GLN A O 1
ATOM 904 N N . ALA A 1 114 ? 23.818 -1.872 -0.253 1.00 60.97 114 ALA A N 1
ATOM 905 C CA . ALA A 1 114 ? 24.056 -0.494 0.168 1.00 60.97 114 ALA A CA 1
ATOM 906 C C . ALA A 1 114 ? 23.589 0.529 -0.881 1.00 60.97 114 ALA A C 1
ATOM 908 O O . ALA A 1 114 ? 23.120 1.606 -0.498 1.00 60.97 114 ALA A O 1
ATOM 909 N N . HIS A 1 115 ? 23.656 0.187 -2.172 1.00 67.75 115 HIS A N 1
ATOM 910 C CA . HIS A 1 115 ? 23.353 1.113 -3.264 1.00 67.75 115 HIS A CA 1
ATOM 911 C C . HIS A 1 115 ? 22.056 0.769 -3.997 1.00 67.75 115 HIS A C 1
ATOM 913 O O . HIS A 1 115 ? 21.346 1.690 -4.398 1.00 67.75 115 HIS A O 1
ATOM 919 N N . ASN A 1 116 ? 21.676 -0.508 -4.088 1.00 77.94 116 ASN A N 1
ATOM 920 C CA . ASN A 1 116 ? 20.407 -0.907 -4.696 1.00 77.94 116 ASN A CA 1
ATOM 921 C C . ASN A 1 116 ? 19.270 -0.899 -3.673 1.00 77.94 116 ASN A C 1
ATOM 923 O O . ASN A 1 116 ? 19.316 -1.552 -2.622 1.00 77.94 116 ASN A O 1
ATOM 927 N N . ARG A 1 117 ? 18.232 -0.125 -3.992 1.00 83.81 117 ARG A N 1
ATOM 928 C CA . ARG A 1 117 ? 17.046 0.048 -3.161 1.00 83.81 117 ARG A CA 1
ATOM 929 C C . ARG A 1 117 ? 15.799 -0.454 -3.864 1.00 83.81 117 ARG A C 1
ATOM 931 O O . ARG A 1 117 ? 15.615 -0.271 -5.064 1.00 83.81 117 ARG A O 1
ATOM 938 N N . HIS A 1 118 ? 14.905 -1.000 -3.060 1.00 86.25 118 HIS A N 1
ATOM 939 C CA . HIS A 1 118 ? 13.547 -1.333 -3.442 1.00 86.25 118 HIS A CA 1
ATOM 940 C C . HIS A 1 118 ? 12.583 -0.353 -2.766 1.00 86.25 118 HIS A C 1
ATOM 942 O O . HIS A 1 1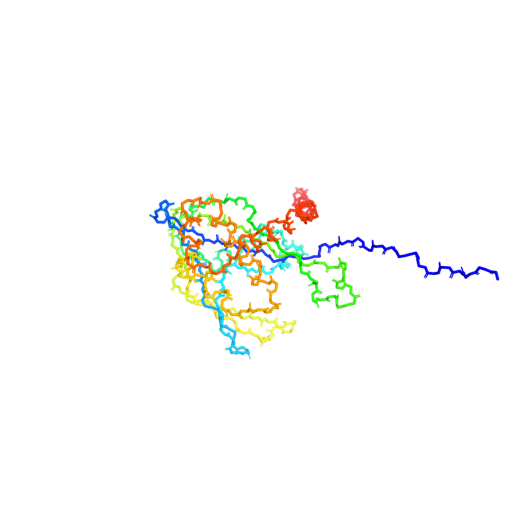18 ? 12.574 -0.220 -1.535 1.00 86.25 118 HIS A O 1
ATOM 948 N N . LEU A 1 119 ? 11.777 0.339 -3.569 1.00 88.38 119 LEU A N 1
ATOM 949 C CA . LEU A 1 119 ? 10.800 1.313 -3.093 1.00 88.38 119 LEU A CA 1
ATOM 950 C C . LEU A 1 119 ? 9.546 0.607 -2.577 1.00 88.38 119 LEU A C 1
ATOM 952 O O . LEU A 1 119 ? 8.905 -0.133 -3.311 1.00 88.38 119 LEU A O 1
ATOM 956 N N . LYS A 1 120 ? 9.136 0.883 -1.341 1.00 88.25 120 LYS A N 1
ATOM 957 C CA . LYS A 1 120 ? 7.810 0.505 -0.833 1.00 88.25 120 LYS A CA 1
ATOM 958 C C . LYS A 1 120 ? 7.017 1.765 -0.601 1.00 88.25 120 LYS A C 1
ATOM 960 O O . LYS A 1 120 ? 7.380 2.529 0.287 1.00 88.25 120 LYS A O 1
ATOM 965 N N . ALA A 1 121 ? 5.967 1.990 -1.376 1.00 87.12 121 ALA A N 1
ATOM 966 C CA . ALA A 1 121 ? 5.191 3.215 -1.258 1.00 87.12 121 ALA A CA 1
ATOM 967 C C . ALA A 1 121 ? 3.690 2.961 -1.309 1.00 87.12 121 ALA A C 1
ATOM 969 O O . ALA A 1 121 ? 3.227 1.990 -1.910 1.00 87.12 121 ALA A O 1
ATOM 970 N N . PHE A 1 122 ? 2.949 3.858 -0.666 1.00 86.75 122 PHE A N 1
ATOM 971 C CA . PHE A 1 122 ? 1.508 3.750 -0.520 1.00 86.75 122 PHE A CA 1
ATOM 972 C C . PHE A 1 122 ? 0.789 5.040 -0.904 1.00 86.75 122 PHE A C 1
ATOM 974 O O . PHE A 1 122 ? 1.178 6.142 -0.498 1.00 86.75 122 PHE A O 1
ATOM 981 N N . PHE A 1 123 ? -0.322 4.873 -1.615 1.00 85.00 123 PHE A N 1
ATOM 982 C CA . PHE A 1 123 ? -1.335 5.909 -1.791 1.00 85.00 123 PHE A CA 1
ATOM 983 C C . PHE A 1 123 ? -2.446 5.740 -0.763 1.00 85.00 123 PHE A C 1
ATOM 985 O O . PHE A 1 123 ? -2.853 4.616 -0.468 1.00 85.00 123 PHE A O 1
ATOM 992 N N . ALA A 1 124 ? -2.979 6.853 -0.259 1.00 85.56 124 ALA A N 1
ATOM 993 C CA . ALA A 1 124 ? -4.273 6.829 0.406 1.00 85.56 124 ALA A CA 1
ATOM 994 C C . ALA A 1 124 ? -5.363 7.068 -0.630 1.00 85.56 124 ALA A C 1
ATOM 996 O O . ALA A 1 124 ? -5.404 8.101 -1.303 1.00 85.56 124 ALA A O 1
ATOM 997 N N . ILE A 1 125 ? -6.258 6.096 -0.732 1.00 87.25 125 ILE A N 1
ATOM 998 C CA . ILE A 1 125 ? -7.339 6.099 -1.704 1.00 87.25 125 ILE A CA 1
ATOM 999 C C . ILE A 1 125 ? -8.634 6.096 -0.915 1.00 87.25 125 ILE A C 1
ATOM 1001 O O . ILE A 1 125 ? -8.937 5.137 -0.207 1.00 87.25 125 ILE A O 1
ATOM 1005 N N . ARG A 1 126 ? -9.403 7.177 -1.010 1.00 88.06 126 ARG A N 1
ATOM 1006 C CA . ARG A 1 126 ? -10.695 7.249 -0.341 1.00 88.06 126 ARG A CA 1
ATOM 1007 C C . ARG A 1 126 ? -11.750 6.572 -1.201 1.00 88.06 126 ARG A C 1
ATOM 1009 O O . ARG A 1 126 ? -11.975 6.981 -2.341 1.00 88.06 126 ARG A O 1
ATOM 1016 N N . LEU A 1 127 ? -12.441 5.593 -0.631 1.00 87.12 127 LEU A N 1
ATOM 1017 C CA . LEU A 1 127 ? -13.645 5.023 -1.214 1.00 87.12 127 LEU A CA 1
ATOM 1018 C C . LEU A 1 127 ? -14.826 5.953 -0.922 1.00 87.12 127 LEU A C 1
ATOM 1020 O O . LEU A 1 127 ? -15.281 6.051 0.219 1.00 87.12 127 LEU A O 1
ATOM 1024 N N . LEU A 1 128 ? -15.314 6.644 -1.952 1.00 84.06 128 LEU A N 1
ATOM 1025 C CA . LEU A 1 128 ? -16.515 7.475 -1.852 1.00 84.06 128 LEU A CA 1
ATOM 1026 C C . LEU A 1 128 ? -17.775 6.646 -2.108 1.00 84.06 128 LEU A C 1
ATOM 1028 O O . LEU A 1 128 ? -18.790 6.845 -1.444 1.00 84.06 128 LEU A O 1
ATOM 1032 N N . GLN A 1 129 ? -17.706 5.712 -3.060 1.00 79.81 129 GLN A N 1
ATOM 1033 C CA . GLN A 1 129 ? -18.804 4.815 -3.422 1.00 79.81 129 GLN A CA 1
ATOM 1034 C C . GLN A 1 129 ? -18.270 3.455 -3.877 1.00 79.81 129 GLN A C 1
ATOM 1036 O O . GLN A 1 129 ? -17.245 3.385 -4.554 1.00 79.81 129 GLN A O 1
ATOM 1041 N N . GLY A 1 130 ? -18.992 2.387 -3.533 1.00 78.81 130 GLY A N 1
ATOM 1042 C CA . GLY A 1 130 ? -18.653 1.005 -3.875 1.00 78.81 130 GLY A CA 1
ATOM 1043 C C . GLY A 1 130 ? -18.653 0.084 -2.656 1.00 78.81 130 GLY A C 1
ATOM 1044 O O . GLY A 1 130 ? -18.948 0.510 -1.537 1.00 78.81 130 GLY A O 1
ATOM 1045 N N . ARG A 1 131 ? -18.338 -1.192 -2.881 1.00 80.38 131 ARG A N 1
ATOM 1046 C CA . ARG A 1 131 ? -18.184 -2.203 -1.829 1.00 80.38 131 ARG A CA 1
ATOM 1047 C C . ARG A 1 131 ? -16.845 -2.910 -1.977 1.00 80.38 131 ARG A C 1
ATOM 1049 O O . ARG A 1 131 ? -16.287 -2.968 -3.068 1.00 80.38 131 ARG A O 1
ATOM 1056 N N . LEU A 1 132 ? -16.344 -3.403 -0.852 1.00 85.38 132 LEU A N 1
ATOM 1057 C CA . LEU A 1 132 ? -15.185 -4.280 -0.817 1.00 85.38 132 LEU A CA 1
ATOM 1058 C C . LEU A 1 132 ? -15.535 -5.646 -1.415 1.00 85.38 132 LEU A C 1
ATOM 1060 O O . LEU A 1 132 ? -16.703 -6.036 -1.430 1.00 85.3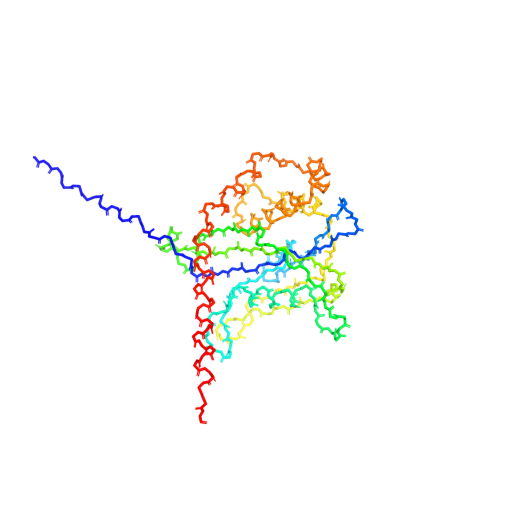8 132 LEU A O 1
ATOM 1064 N N . ARG A 1 133 ? -14.515 -6.373 -1.874 1.00 86.56 133 ARG A N 1
ATOM 1065 C CA . ARG A 1 133 ? -14.635 -7.785 -2.260 1.00 86.56 133 ARG A CA 1
ATOM 1066 C C . ARG A 1 133 ? -15.273 -8.602 -1.124 1.00 86.56 133 ARG A C 1
ATOM 1068 O O . ARG A 1 133 ? -14.818 -8.532 0.010 1.00 86.56 133 ARG A O 1
ATOM 1075 N N . GLU A 1 134 ? -16.269 -9.425 -1.446 1.00 85.50 134 GLU A N 1
ATOM 1076 C CA . GLU A 1 134 ? -16.971 -10.277 -0.464 1.00 85.50 134 GLU A CA 1
ATOM 1077 C C . GLU A 1 134 ? -16.467 -11.731 -0.446 1.00 85.50 134 GLU A C 1
ATOM 1079 O O . GLU A 1 134 ? -16.743 -12.485 0.485 1.00 85.50 134 GLU A O 1
ATOM 1084 N N . HIS A 1 135 ? -15.719 -12.147 -1.468 1.00 86.81 135 HIS A N 1
ATOM 1085 C CA . HIS A 1 135 ? -15.282 -13.535 -1.649 1.00 86.81 135 HIS A CA 1
ATOM 1086 C C . HIS A 1 135 ? -13.791 -13.673 -1.433 1.00 86.81 135 HIS A C 1
ATOM 1088 O O . HIS A 1 135 ? -13.055 -12.807 -1.881 1.00 86.81 135 HIS A O 1
ATOM 1094 N N . ARG A 1 136 ? -13.342 -14.774 -0.825 1.00 89.06 136 ARG A N 1
ATOM 1095 C CA . ARG A 1 136 ? -11.925 -15.144 -0.695 1.00 89.06 136 ARG A CA 1
ATOM 1096 C C . ARG A 1 136 ? -11.229 -15.199 -2.064 1.00 89.06 136 ARG A C 1
ATOM 1098 O O . ARG A 1 136 ? -11.834 -15.626 -3.042 1.00 89.06 136 ARG A O 1
ATOM 1105 N N . LEU A 1 137 ? -9.972 -14.768 -2.100 1.00 86.69 137 LEU A N 1
ATOM 1106 C CA . LEU A 1 137 ? -9.089 -14.868 -3.258 1.00 86.69 137 LEU A CA 1
ATOM 1107 C C . LEU A 1 137 ? -7.970 -15.858 -2.925 1.00 86.69 137 LEU A C 1
ATOM 1109 O O . LEU A 1 137 ? -7.468 -15.864 -1.802 1.00 86.69 137 LEU A O 1
ATOM 1113 N N . GLU A 1 138 ? -7.623 -16.695 -3.892 1.00 88.56 138 GLU A N 1
ATOM 1114 C CA . GLU A 1 138 ? -6.529 -17.656 -3.808 1.00 88.56 138 GLU A CA 1
ATOM 1115 C C . GLU A 1 138 ? -5.575 -17.373 -4.965 1.00 88.56 138 GLU A C 1
ATOM 1117 O O . GLU A 1 138 ? -6.001 -17.312 -6.122 1.00 88.56 138 GLU A O 1
ATOM 1122 N N . GLU A 1 139 ? -4.311 -17.130 -4.639 1.00 84.56 139 GLU A N 1
ATOM 1123 C CA . GLU A 1 139 ? -3.261 -16.833 -5.604 1.00 84.56 139 GLU A CA 1
ATOM 1124 C C . GLU A 1 139 ? -2.182 -17.907 -5.535 1.00 84.56 139 GLU A C 1
ATOM 1126 O O . GLU A 1 139 ? -1.541 -18.105 -4.504 1.00 84.56 139 GLU A O 1
ATOM 1131 N N . ASP A 1 140 ? -1.965 -18.587 -6.656 1.00 86.81 140 ASP A N 1
ATOM 1132 C CA . ASP A 1 140 ? -0.871 -19.538 -6.798 1.00 86.81 140 ASP A CA 1
ATOM 1133 C C . ASP A 1 140 ? 0.373 -18.837 -7.348 1.00 86.81 140 ASP A C 1
ATOM 1135 O O . ASP A 1 140 ? 0.392 -18.359 -8.488 1.00 86.81 140 ASP A O 1
ATOM 1139 N N . GLU A 1 141 ? 1.444 -18.840 -6.565 1.00 80.88 141 GLU A N 1
ATOM 1140 C CA . GLU A 1 141 ? 2.783 -18.505 -7.028 1.00 80.88 141 GLU A CA 1
ATOM 1141 C C . GLU A 1 141 ? 3.394 -19.728 -7.714 1.00 80.88 141 GLU A C 1
ATOM 1143 O O . GLU A 1 141 ? 3.437 -20.828 -7.150 1.00 80.88 141 GLU A O 1
ATOM 1148 N N . ARG A 1 142 ? 3.873 -19.536 -8.944 1.00 81.62 142 ARG A N 1
ATOM 1149 C CA . ARG A 1 142 ? 4.479 -20.588 -9.764 1.00 81.62 142 ARG A CA 1
ATOM 1150 C C . ARG A 1 142 ? 5.952 -20.290 -10.019 1.00 81.62 142 ARG A C 1
ATOM 1152 O O . ARG A 1 142 ? 6.307 -19.132 -10.228 1.00 81.62 142 ARG A O 1
ATOM 1159 N N . ASP A 1 143 ? 6.787 -21.325 -10.009 1.00 82.06 143 ASP A N 1
ATOM 1160 C CA . ASP A 1 143 ? 8.182 -21.234 -10.452 1.00 82.06 143 ASP A CA 1
ATOM 1161 C C . ASP A 1 143 ? 8.298 -21.097 -11.984 1.00 82.06 143 ASP A C 1
ATOM 1163 O O . ASP A 1 143 ? 7.296 -21.035 -12.705 1.00 82.06 143 ASP A O 1
ATOM 1167 N N . ALA A 1 144 ? 9.534 -21.022 -12.488 1.00 78.06 144 ALA A N 1
ATOM 1168 C CA . ALA A 1 144 ? 9.825 -20.881 -13.916 1.00 78.06 144 ALA A CA 1
ATOM 1169 C C . ALA A 1 144 ? 9.321 -22.078 -14.744 1.00 78.06 144 ALA A C 1
ATOM 1171 O O . ALA A 1 144 ? 9.005 -21.938 -15.925 1.00 78.06 144 ALA A O 1
ATOM 1172 N N . GLU A 1 145 ? 9.205 -23.246 -14.115 1.00 86.31 145 GLU A N 1
ATOM 1173 C CA . GLU A 1 145 ? 8.672 -24.480 -14.684 1.00 86.31 145 GLU A CA 1
ATOM 1174 C C . GLU A 1 145 ? 7.133 -24.553 -14.606 1.00 86.31 145 GLU A C 1
ATOM 1176 O O . GLU A 1 145 ? 6.523 -25.509 -15.095 1.00 86.31 145 GLU A O 1
ATOM 1181 N N . GLY A 1 146 ? 6.485 -23.541 -14.019 1.00 83.62 146 GLY A N 1
ATOM 1182 C CA . GLY A 1 146 ? 5.034 -23.428 -13.900 1.00 83.62 146 GLY A CA 1
ATOM 1183 C C . GLY A 1 146 ? 4.428 -24.241 -12.752 1.00 83.62 146 GLY A C 1
ATOM 1184 O O . GLY A 1 146 ? 3.196 -24.340 -12.658 1.00 83.62 146 GLY A O 1
ATOM 1185 N N . LYS A 1 147 ? 5.248 -24.825 -11.875 1.00 87.81 147 LYS A N 1
ATOM 1186 C CA . LYS A 1 147 ? 4.805 -25.581 -10.702 1.00 87.81 147 LYS A CA 1
ATOM 1187 C C . LYS A 1 147 ? 4.453 -24.618 -9.572 1.00 87.81 147 LYS A C 1
ATOM 1189 O O . LYS A 1 147 ? 5.177 -23.670 -9.301 1.00 87.81 147 LYS A O 1
ATOM 1194 N N . ILE A 1 148 ? 3.339 -24.888 -8.891 1.00 85.44 148 ILE A N 1
ATOM 1195 C CA . ILE A 1 148 ? 2.916 -24.111 -7.721 1.00 85.44 148 ILE A CA 1
ATOM 1196 C C . ILE A 1 148 ? 3.944 -24.318 -6.603 1.00 85.44 148 ILE A C 1
ATOM 1198 O O . ILE A 1 148 ? 4.146 -25.445 -6.140 1.00 85.44 148 ILE A O 1
ATOM 1202 N N . VAL A 1 149 ? 4.599 -23.234 -6.197 1.00 87.25 149 VAL A N 1
ATOM 1203 C CA . VAL A 1 149 ? 5.586 -23.210 -5.107 1.00 87.25 149 VAL A CA 1
ATOM 1204 C C . VAL A 1 149 ? 5.014 -22.626 -3.823 1.00 87.25 149 VAL A C 1
ATOM 1206 O O . VAL A 1 149 ? 5.476 -22.970 -2.736 1.00 87.25 149 VAL A O 1
ATOM 1209 N N . ASN A 1 150 ? 3.987 -21.790 -3.934 1.00 85.81 150 ASN A N 1
ATOM 1210 C CA . ASN A 1 150 ? 3.293 -21.207 -2.801 1.00 85.81 150 ASN A CA 1
ATOM 1211 C C . ASN A 1 150 ? 1.845 -20.899 -3.196 1.00 85.81 150 ASN A C 1
ATOM 1213 O O . ASN A 1 150 ? 1.580 -20.515 -4.331 1.00 85.81 150 ASN A O 1
ATOM 1217 N N . THR A 1 151 ? 0.925 -21.059 -2.251 1.00 89.25 151 THR A N 1
ATOM 1218 C CA . THR A 1 151 ? -0.471 -20.648 -2.410 1.00 89.25 151 THR A CA 1
ATOM 1219 C C . THR A 1 151 ? -0.768 -19.631 -1.322 1.00 89.25 151 THR A C 1
ATOM 1221 O O . THR A 1 151 ? -0.553 -19.884 -0.132 1.00 89.25 151 THR A O 1
ATOM 1224 N N . GLU A 1 152 ? -1.239 -18.466 -1.734 1.00 89.12 152 GLU A N 1
ATOM 1225 C CA . GLU A 1 152 ? -1.613 -17.367 -0.862 1.00 89.12 152 GLU A CA 1
ATOM 1226 C C . GLU A 1 152 ? -3.134 -17.262 -0.819 1.00 89.12 152 GLU A C 1
ATOM 1228 O O . GLU A 1 152 ? -3.806 -17.217 -1.846 1.00 89.12 152 GLU A O 1
ATOM 1233 N N . ILE A 1 153 ? -3.693 -17.220 0.385 1.00 90.38 153 ILE A N 1
ATOM 1234 C CA . ILE A 1 153 ? -5.126 -17.069 0.607 1.00 90.38 153 ILE A CA 1
ATOM 1235 C C . ILE A 1 153 ? -5.369 -15.695 1.215 1.00 90.38 153 ILE A C 1
ATOM 1237 O O . ILE A 1 153 ? -4.869 -15.375 2.297 1.00 90.38 153 ILE A O 1
ATOM 1241 N N . LEU A 1 154 ? -6.167 -14.891 0.522 1.00 89.81 154 LEU A N 1
ATOM 1242 C CA . LEU A 1 154 ? -6.571 -13.561 0.943 1.00 89.81 154 LEU A CA 1
ATOM 1243 C C . LEU A 1 154 ? -8.056 -13.604 1.307 1.00 89.81 154 LEU A C 1
ATOM 1245 O O . LEU A 1 154 ? -8.939 -13.674 0.439 1.00 89.81 154 LEU A O 1
ATOM 1249 N N . ASP A 1 155 ? -8.350 -13.528 2.601 1.00 91.88 155 ASP A N 1
ATOM 1250 C CA . ASP A 1 155 ? -9.727 -13.403 3.077 1.00 91.88 155 ASP A CA 1
ATOM 1251 C C . ASP A 1 155 ? -10.374 -12.101 2.568 1.00 91.88 155 ASP A C 1
ATOM 1253 O O . ASP A 1 155 ? -9.663 -11.182 2.138 1.00 91.88 155 ASP A O 1
ATOM 1257 N N . PRO A 1 156 ? -11.716 -12.007 2.545 1.00 91.25 156 PRO A N 1
ATOM 1258 C CA . PRO A 1 156 ? -12.400 -10.762 2.209 1.00 91.25 156 PRO A CA 1
ATOM 1259 C C . PRO A 1 156 ? -11.891 -9.598 3.077 1.00 91.25 156 PRO A C 1
ATOM 1261 O O . PRO A 1 156 ? -11.738 -9.773 4.288 1.00 91.25 156 PRO A O 1
ATOM 1264 N N . PRO A 1 157 ? -11.601 -8.419 2.498 1.00 91.25 157 PRO A N 1
ATOM 1265 C CA . PRO A 1 157 ? -11.168 -7.281 3.286 1.00 91.25 157 PRO A CA 1
ATOM 1266 C C . PRO A 1 157 ? -12.306 -6.726 4.140 1.00 91.25 157 PRO A C 1
ATOM 1268 O O . PRO A 1 157 ? -13.452 -6.606 3.707 1.00 91.25 157 PRO A O 1
ATOM 1271 N N . GLU A 1 158 ? -11.951 -6.328 5.354 1.00 92.88 158 GLU A N 1
ATOM 1272 C CA . GLU A 1 158 ? -12.844 -5.757 6.354 1.00 92.88 158 GLU A CA 1
ATOM 1273 C C . GLU A 1 158 ? -12.410 -4.332 6.702 1.00 92.88 158 GLU A C 1
ATOM 1275 O O . GLU A 1 158 ? -11.256 -3.939 6.513 1.00 92.88 158 GLU A O 1
ATOM 1280 N N . TRP A 1 159 ? -13.349 -3.547 7.225 1.00 93.56 159 TRP A N 1
ATOM 1281 C CA . TRP A 1 159 ? -13.087 -2.187 7.682 1.00 93.56 159 TRP A CA 1
ATOM 1282 C C . TRP A 1 159 ? -12.599 -2.192 9.126 1.00 93.56 159 TRP A C 1
ATOM 1284 O O . TRP A 1 159 ? -13.346 -2.555 10.033 1.00 93.56 159 TRP A O 1
ATOM 1294 N N 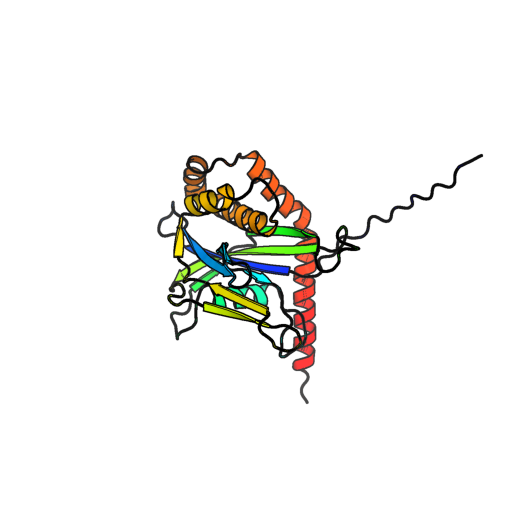. TYR A 1 160 ? -11.377 -1.716 9.337 1.00 92.31 160 TYR A N 1
ATOM 1295 C CA . TYR A 1 160 ? -10.786 -1.543 10.659 1.00 92.31 160 TYR A CA 1
ATOM 1296 C C . TYR A 1 160 ? -10.703 -0.064 11.000 1.00 92.31 160 TYR A C 1
ATOM 1298 O O . TYR A 1 160 ? -10.296 0.741 10.161 1.00 92.31 160 TYR A O 1
ATOM 1306 N N . ASP A 1 161 ? -11.031 0.305 12.239 1.00 89.81 161 ASP A N 1
ATOM 1307 C CA . ASP A 1 161 ? -10.664 1.628 12.737 1.00 89.81 161 ASP A CA 1
ATOM 1308 C C . ASP A 1 161 ? -9.138 1.793 12.672 1.00 89.81 161 ASP A C 1
ATOM 1310 O O . ASP A 1 161 ? -8.385 0.871 13.002 1.00 89.81 161 ASP A O 1
ATOM 1314 N N . ILE A 1 162 ? -8.666 2.957 12.223 1.00 87.00 162 ILE A N 1
ATOM 1315 C CA . ILE A 1 162 ? -7.231 3.191 12.036 1.00 87.00 162 ILE A CA 1
ATOM 1316 C C . ILE A 1 162 ? -6.427 3.027 13.339 1.00 87.00 162 ILE A C 1
ATOM 1318 O O . ILE A 1 162 ? -5.283 2.568 13.295 1.00 87.00 162 ILE A O 1
ATOM 1322 N N . GLY A 1 163 ? -7.012 3.355 14.499 1.00 81.06 163 GLY A N 1
ATOM 1323 C CA . GLY A 1 163 ? -6.380 3.188 15.810 1.00 81.06 163 GLY A CA 1
ATOM 1324 C C . GLY A 1 163 ? -6.238 1.719 16.213 1.00 81.06 163 GLY A C 1
ATOM 1325 O O . GLY A 1 163 ? -5.172 1.306 16.686 1.00 81.06 163 GLY A O 1
ATOM 1326 N N . ASP A 1 164 ? -7.274 0.918 15.965 1.00 84.62 164 ASP A N 1
ATOM 1327 C CA . ASP A 1 164 ? -7.260 -0.528 16.209 1.00 84.62 164 ASP A CA 1
ATOM 1328 C C . ASP A 1 164 ? -6.264 -1.225 15.284 1.00 84.62 164 ASP A C 1
ATOM 1330 O O . ASP A 1 164 ? -5.435 -2.018 15.741 1.00 84.62 164 ASP A O 1
ATOM 1334 N N . LEU A 1 165 ? -6.282 -0.870 13.996 1.00 85.38 165 LEU A N 1
ATOM 1335 C CA . LEU A 1 165 ? -5.380 -1.423 12.994 1.00 85.38 165 LEU A CA 1
ATOM 1336 C C . LEU A 1 165 ? -3.919 -1.156 13.363 1.00 85.38 165 LEU A C 1
ATOM 1338 O O . LEU A 1 165 ? -3.102 -2.077 13.395 1.00 85.38 165 LEU A O 1
ATOM 1342 N N . LEU A 1 166 ? -3.592 0.085 13.734 1.00 79.12 166 LEU A N 1
ATOM 1343 C CA . LEU A 1 166 ? -2.253 0.441 14.197 1.00 79.12 166 LEU A CA 1
ATOM 1344 C C . LEU A 1 166 ? -1.874 -0.292 15.480 1.00 79.12 166 LEU A C 1
ATOM 1346 O O . LEU A 1 166 ? -0.738 -0.745 15.597 1.00 79.12 166 LEU A O 1
ATOM 1350 N N . THR A 1 167 ? -2.803 -0.477 16.414 1.00 78.31 167 THR A N 1
ATOM 1351 C CA . THR A 1 167 ? -2.554 -1.252 17.635 1.00 78.31 167 THR A CA 1
ATOM 1352 C C . THR A 1 167 ? -2.225 -2.711 17.314 1.00 78.31 167 THR A C 1
ATOM 1354 O O . THR A 1 167 ? -1.249 -3.253 17.837 1.00 78.31 167 THR A O 1
ATOM 1357 N N . ILE A 1 168 ? -2.997 -3.352 16.434 1.00 80.06 168 ILE A N 1
ATOM 1358 C CA . ILE A 1 168 ? -2.788 -4.744 16.006 1.00 80.06 168 ILE A CA 1
ATOM 1359 C C . ILE A 1 168 ? -1.449 -4.886 15.274 1.00 80.06 168 ILE A C 1
ATOM 1361 O O . ILE A 1 168 ? -0.657 -5.778 15.591 1.00 80.06 168 ILE A O 1
ATOM 1365 N N . MET A 1 169 ? -1.178 -3.991 14.323 1.00 78.50 169 MET A N 1
ATOM 1366 C CA . MET A 1 169 ? 0.004 -4.051 13.462 1.00 78.50 169 MET A CA 1
ATOM 1367 C C . MET A 1 169 ? 1.289 -3.631 14.194 1.00 78.50 169 MET A C 1
ATOM 1369 O O . MET A 1 169 ? 2.350 -4.181 13.911 1.00 78.50 169 MET A O 1
ATOM 1373 N N . SER A 1 170 ? 1.207 -2.748 15.195 1.00 70.31 170 SER A N 1
ATOM 1374 C CA . SER A 1 170 ? 2.368 -2.305 15.990 1.00 70.31 170 SER A CA 1
ATOM 1375 C C . SER A 1 170 ? 2.728 -3.271 17.124 1.00 70.31 170 SER A C 1
ATOM 1377 O O . SER A 1 170 ? 3.902 -3.400 17.472 1.00 70.31 170 SER A O 1
ATOM 1379 N N . LYS A 1 171 ? 1.752 -4.002 17.691 1.00 66.19 171 LYS A N 1
ATOM 1380 C CA . LYS A 1 171 ? 1.998 -5.013 18.743 1.00 66.19 171 LYS A CA 1
ATOM 1381 C C . LYS A 1 171 ? 2.927 -6.140 18.286 1.00 66.19 171 LYS A C 1
ATOM 1383 O O . LYS A 1 171 ? 3.590 -6.753 19.119 1.00 66.19 171 LYS A O 1
ATOM 1388 N N . LYS A 1 172 ? 2.982 -6.424 16.981 1.00 55.81 172 LYS A N 1
ATOM 1389 C CA . LYS A 1 172 ? 3.708 -7.575 16.430 1.00 55.81 172 LYS A CA 1
ATOM 1390 C C . LYS A 1 172 ? 5.201 -7.346 16.140 1.00 55.81 172 LYS A C 1
ATOM 1392 O O . LYS A 1 172 ? 5.842 -8.300 15.709 1.00 55.81 172 LYS A O 1
ATOM 1397 N N . SER A 1 173 ? 5.813 -6.182 16.412 1.00 49.31 173 SER A N 1
ATOM 1398 C CA . SER A 1 173 ? 7.276 -6.064 16.244 1.00 49.31 173 SER A CA 1
ATOM 1399 C C . SER A 1 173 ? 7.948 -4.889 16.967 1.00 49.31 173 SER A C 1
ATOM 1401 O O . SER A 1 173 ? 7.727 -3.732 16.623 1.00 49.31 173 SER A O 1
ATOM 1403 N N . ARG A 1 174 ? 8.913 -5.184 17.849 1.00 43.31 174 ARG A N 1
ATOM 1404 C CA . ARG A 1 174 ? 10.041 -4.270 18.133 1.00 43.31 174 ARG A CA 1
ATOM 1405 C C . ARG A 1 174 ? 11.200 -4.452 17.134 1.00 43.31 174 ARG A C 1
ATOM 1407 O O . ARG A 1 174 ? 12.220 -3.784 17.265 1.00 43.31 174 ARG A O 1
ATOM 1414 N N . SER A 1 175 ? 11.066 -5.331 16.131 1.00 42.69 175 SER A N 1
ATOM 1415 C CA . SER A 1 175 ? 12.118 -5.577 15.140 1.00 42.69 175 SER A CA 1
ATOM 1416 C C . SER A 1 175 ? 11.589 -6.030 13.748 1.00 42.69 175 SER A C 1
ATOM 1418 O O . SER A 1 175 ? 10.716 -6.884 13.633 1.00 42.69 175 SER A O 1
ATOM 1420 N N . ILE A 1 176 ? 12.164 -5.439 12.686 1.00 48.78 176 ILE A N 1
ATOM 1421 C CA . ILE A 1 176 ? 12.638 -6.100 11.441 1.00 48.78 176 ILE A CA 1
ATOM 1422 C C . ILE A 1 176 ? 11.851 -6.028 10.105 1.00 48.78 176 ILE A C 1
ATOM 1424 O O . ILE A 1 176 ? 12.528 -6.036 9.080 1.00 48.78 176 ILE A O 1
ATOM 1428 N N . TYR A 1 177 ? 10.531 -5.824 9.985 1.00 59.38 177 TYR A N 1
ATOM 1429 C CA . TYR A 1 177 ? 9.921 -5.813 8.626 1.00 59.38 177 TYR A CA 1
ATOM 1430 C C . TYR A 1 177 ? 9.709 -4.414 8.032 1.00 59.38 177 TYR A C 1
ATOM 1432 O O . TYR A 1 177 ? 8.845 -3.648 8.451 1.00 59.38 177 TYR A O 1
ATOM 1440 N N . THR A 1 178 ? 10.474 -4.079 6.990 1.00 63.06 178 THR A N 1
ATOM 1441 C CA . THR A 1 178 ? 10.385 -2.787 6.282 1.00 63.06 178 THR A CA 1
ATOM 1442 C C . THR A 1 178 ? 9.024 -2.555 5.610 1.00 63.06 178 THR A C 1
ATOM 1444 O O . THR A 1 178 ? 8.554 -1.427 5.548 1.00 63.06 178 THR A O 1
ATOM 1447 N N . HIS A 1 179 ? 8.313 -3.622 5.229 1.00 66.06 179 HIS A N 1
ATOM 1448 C CA . HIS A 1 179 ? 6.913 -3.539 4.788 1.00 66.06 179 HIS A CA 1
ATOM 1449 C C . HIS A 1 179 ? 5.979 -3.036 5.893 1.00 66.06 179 HIS A C 1
ATOM 1451 O O . HIS A 1 179 ? 5.161 -2.156 5.655 1.00 66.06 179 HIS A O 1
ATOM 1457 N N . LEU A 1 180 ? 6.121 -3.571 7.109 1.00 70.88 180 LEU A N 1
ATOM 1458 C CA . LEU A 1 180 ? 5.296 -3.176 8.246 1.00 70.88 180 LEU A CA 1
ATOM 1459 C C . LEU A 1 180 ? 5.558 -1.717 8.624 1.00 70.88 180 LEU A C 1
ATOM 1461 O O . LEU A 1 180 ? 4.613 -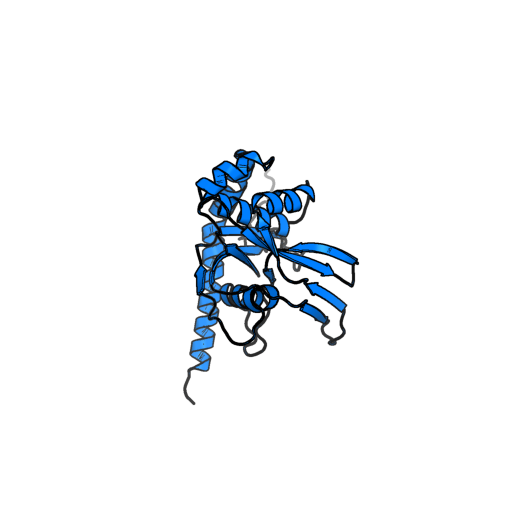0.986 8.889 1.00 70.88 180 LEU A O 1
ATOM 1465 N N . ARG A 1 181 ? 6.819 -1.267 8.552 1.00 73.69 181 ARG A N 1
ATOM 1466 C CA . ARG A 1 181 ? 7.169 0.155 8.704 1.00 73.69 181 ARG A CA 1
ATOM 1467 C C . ARG A 1 181 ? 6.484 1.030 7.663 1.00 73.69 181 ARG A C 1
ATOM 1469 O O . ARG A 1 181 ? 5.942 2.067 8.027 1.00 73.69 181 ARG A O 1
ATOM 1476 N N . ALA A 1 182 ? 6.459 0.594 6.406 1.00 76.56 182 ALA A N 1
ATOM 1477 C CA . ALA A 1 182 ? 5.807 1.339 5.342 1.00 76.56 182 ALA A CA 1
ATOM 1478 C C . ALA A 1 182 ? 4.285 1.423 5.509 1.00 76.56 182 ALA A C 1
ATOM 1480 O O . ALA A 1 182 ? 3.720 2.509 5.384 1.00 76.56 182 ALA A O 1
ATOM 1481 N N . VAL A 1 183 ? 3.627 0.333 5.908 1.00 79.94 183 VAL A N 1
ATOM 1482 C CA . VAL A 1 183 ? 2.192 0.357 6.226 1.00 79.94 183 VAL A CA 1
ATOM 1483 C C . VAL A 1 183 ? 1.914 1.249 7.437 1.00 79.94 183 VAL A C 1
ATOM 1485 O O . VAL A 1 183 ? 1.096 2.159 7.351 1.00 79.94 183 VAL A O 1
ATOM 1488 N N . VAL A 1 184 ? 2.630 1.050 8.546 1.00 79.62 184 VAL A N 1
ATOM 1489 C CA . VAL A 1 184 ? 2.458 1.830 9.782 1.00 79.62 184 VAL A CA 1
ATOM 1490 C C . VAL A 1 184 ? 2.685 3.321 9.519 1.00 79.62 184 VAL A C 1
ATOM 1492 O O . VAL A 1 184 ? 1.822 4.131 9.851 1.00 79.62 184 VAL A O 1
ATOM 1495 N N . GLY A 1 185 ? 3.775 3.691 8.838 1.00 78.88 185 GLY A N 1
ATOM 1496 C CA . GLY A 1 185 ? 4.054 5.073 8.437 1.00 78.88 185 GLY A CA 1
ATOM 1497 C C . GLY A 1 185 ? 2.947 5.687 7.582 1.00 78.88 185 GLY A C 1
ATOM 1498 O O . GLY A 1 185 ? 2.566 6.838 7.801 1.00 78.88 185 GLY A O 1
ATOM 1499 N N . THR A 1 186 ? 2.357 4.894 6.683 1.00 83.25 186 THR A N 1
ATOM 1500 C CA . THR A 1 186 ? 1.199 5.318 5.887 1.00 83.25 186 THR A CA 1
ATOM 1501 C C . THR A 1 186 ? -0.016 5.609 6.764 1.00 83.25 186 THR A C 1
ATOM 1503 O O . THR A 1 186 ? -0.628 6.667 6.629 1.00 83.25 186 THR A O 1
ATOM 1506 N N . LEU A 1 187 ? -0.357 4.708 7.689 1.00 83.38 187 LEU A N 1
ATOM 1507 C CA . LEU A 1 187 ? -1.508 4.879 8.580 1.00 83.38 187 LEU A CA 1
ATOM 1508 C C . LEU A 1 187 ? -1.326 6.098 9.507 1.00 83.38 187 LEU A C 1
ATOM 1510 O O . LEU A 1 187 ? -2.258 6.880 9.687 1.00 83.38 187 LEU A O 1
ATOM 1514 N N . HIS A 1 188 ? -0.118 6.330 10.030 1.00 80.06 188 HIS A N 1
ATOM 1515 C CA . HIS A 1 188 ? 0.180 7.538 10.811 1.00 80.06 188 HIS A CA 1
ATOM 1516 C C . HIS A 1 188 ? 0.000 8.815 10.001 1.00 80.06 188 HIS A C 1
ATOM 1518 O O . HIS A 1 188 ? -0.635 9.767 10.463 1.00 80.06 188 HIS A O 1
ATOM 1524 N N . ARG A 1 189 ? 0.543 8.849 8.781 1.00 80.38 189 ARG A N 1
ATOM 1525 C CA . ARG A 1 189 ? 0.412 10.024 7.926 1.00 80.38 189 ARG A CA 1
ATOM 1526 C C . ARG A 1 189 ? -1.044 10.267 7.531 1.00 80.38 189 ARG A C 1
ATOM 1528 O O . ARG A 1 189 ? -1.466 11.422 7.527 1.00 80.38 189 ARG A O 1
ATOM 1535 N N . LEU A 1 190 ? -1.814 9.209 7.272 1.00 82.25 190 LEU A N 1
ATOM 1536 C CA . LEU A 1 190 ? -3.249 9.304 7.008 1.00 82.25 190 LEU A CA 1
ATOM 1537 C C . LEU A 1 190 ? -4.002 9.910 8.203 1.00 82.25 190 LEU A C 1
ATOM 1539 O O . LEU A 1 190 ? -4.801 10.824 8.016 1.00 82.25 190 LEU A O 1
ATOM 1543 N N . ALA A 1 191 ? -3.709 9.480 9.433 1.00 80.25 191 ALA A N 1
ATOM 1544 C CA . ALA A 1 191 ? -4.287 10.097 10.628 1.00 80.25 191 ALA A CA 1
ATOM 1545 C C . ALA A 1 191 ? -3.904 11.584 10.746 1.00 80.25 191 ALA A C 1
ATOM 1547 O O . ALA A 1 191 ? -4.749 12.414 11.070 1.00 80.25 191 ALA A O 1
ATOM 1548 N N . TYR A 1 192 ? -2.651 11.941 10.440 1.00 78.00 192 TYR A N 1
ATOM 1549 C CA . TYR A 1 192 ? -2.148 13.314 10.547 1.00 78.00 192 TYR A CA 1
ATOM 1550 C C . TYR A 1 192 ? -2.867 14.306 9.625 1.00 78.00 192 TYR A C 1
ATOM 1552 O O . TYR A 1 192 ? -3.168 15.425 10.040 1.00 78.00 192 TYR A O 1
ATOM 1560 N N . VAL A 1 193 ? -3.174 13.906 8.388 1.00 76.75 193 VAL A N 1
ATOM 1561 C CA . VAL A 1 193 ? -3.878 14.772 7.423 1.00 76.75 193 VAL A CA 1
ATOM 1562 C C . VAL A 1 193 ? -5.377 14.925 7.720 1.00 76.75 193 VAL A C 1
ATOM 1564 O O . VAL A 1 193 ? -6.049 15.730 7.075 1.00 76.75 193 VAL A O 1
ATOM 1567 N N . HIS A 1 194 ? -5.897 14.212 8.726 1.00 78.62 194 HIS A N 1
ATOM 1568 C CA . HIS A 1 194 ? -7.266 14.325 9.231 1.00 78.62 194 HIS A CA 1
ATOM 1569 C C . HIS A 1 194 ? -7.256 14.729 10.726 1.00 78.62 194 HIS A C 1
ATOM 1571 O O . HIS A 1 194 ? -7.383 13.876 11.603 1.00 78.62 194 HIS A O 1
ATOM 1577 N N . PRO A 1 195 ? -7.137 16.032 11.065 1.00 69.75 195 PRO A N 1
ATOM 1578 C CA . PRO A 1 195 ? -6.896 16.491 12.442 1.00 69.75 195 PRO A CA 1
ATOM 1579 C C . PRO A 1 195 ? -7.888 16.011 13.522 1.00 69.75 195 PRO A C 1
ATOM 1581 O O . PRO A 1 195 ? -7.450 15.747 14.646 1.00 69.75 195 PRO A O 1
ATOM 1584 N N . PRO A 1 196 ? -9.205 15.872 13.254 1.00 73.75 196 PRO A N 1
ATOM 1585 C CA . PRO A 1 196 ? -10.128 15.284 14.228 1.00 73.75 196 PRO A CA 1
ATOM 1586 C C . PRO A 1 196 ? -9.769 13.832 14.575 1.00 73.75 196 PRO A C 1
ATOM 1588 O O . PRO A 1 196 ? -9.755 13.465 15.748 1.00 73.75 196 PRO A O 1
ATOM 1591 N N . VAL A 1 197 ? -9.368 13.050 13.571 1.00 70.50 197 VAL A N 1
ATOM 1592 C CA . VAL A 1 197 ? -8.924 11.657 13.713 1.00 70.50 197 VAL A CA 1
ATOM 1593 C C . VAL A 1 197 ? -7.622 11.604 14.499 1.00 70.50 197 VAL A C 1
ATOM 1595 O O . VAL A 1 197 ? -7.525 10.845 15.457 1.00 70.50 197 VAL A O 1
ATOM 1598 N N . LEU A 1 198 ? -6.652 12.466 14.171 1.00 68.94 198 LEU A N 1
ATOM 1599 C CA . LEU A 1 198 ? -5.364 12.555 14.864 1.00 68.94 198 LEU A CA 1
ATOM 1600 C C . LEU A 1 198 ? -5.512 12.735 16.388 1.00 68.94 198 LEU A C 1
ATOM 1602 O O . LEU A 1 198 ? -4.774 12.134 17.169 1.00 68.94 198 LEU A O 1
ATOM 1606 N N . ARG A 1 199 ? -6.473 13.558 16.827 1.00 68.50 199 ARG A N 1
ATOM 1607 C CA . ARG A 1 199 ? -6.716 13.821 18.257 1.00 68.50 199 ARG A CA 1
ATOM 1608 C C . ARG A 1 199 ? -7.239 12.596 19.004 1.00 68.50 199 ARG A C 1
ATOM 1610 O O . ARG A 1 199 ? -6.829 12.364 20.140 1.00 68.50 199 ARG A O 1
ATOM 1617 N N . ASN A 1 200 ? -8.115 11.819 18.374 1.00 66.38 200 ASN A N 1
ATOM 1618 C CA . ASN A 1 200 ? -8.631 10.570 18.938 1.00 66.38 200 ASN A CA 1
ATOM 1619 C C . ASN A 1 200 ? -7.570 9.461 18.881 1.00 66.38 200 ASN A C 1
ATOM 1621 O O . ASN A 1 200 ? -7.385 8.719 19.841 1.00 66.38 200 ASN A O 1
ATOM 1625 N N . TYR A 1 201 ? -6.805 9.442 17.795 1.00 67.19 201 TYR A N 1
ATOM 1626 C CA . TYR A 1 201 ? -5.732 8.507 17.497 1.00 67.19 201 TYR A CA 1
ATOM 1627 C C . TYR A 1 201 ? -4.603 8.490 18.550 1.00 67.19 201 TYR A C 1
ATOM 1629 O O . TYR A 1 201 ? -4.192 7.425 19.013 1.00 67.19 201 TYR A O 1
ATOM 1637 N N . TYR A 1 202 ? -4.129 9.658 19.000 1.00 62.62 202 TYR A N 1
ATOM 1638 C CA . TYR A 1 202 ? -3.077 9.734 20.029 1.00 62.62 202 TYR A CA 1
ATOM 1639 C C . TYR A 1 202 ? -3.526 9.287 21.427 1.00 62.62 202 TYR A C 1
ATOM 1641 O O . TYR A 1 202 ? -2.685 9.095 22.303 1.00 62.62 202 TYR A O 1
ATOM 1649 N N . ARG A 1 203 ? -4.832 9.112 21.666 1.00 60.97 203 ARG A N 1
ATOM 1650 C CA . ARG A 1 203 ? -5.325 8.577 22.945 1.00 60.97 203 ARG A CA 1
ATOM 1651 C C . ARG A 1 203 ? -5.202 7.057 23.027 1.00 60.97 203 ARG A C 1
ATOM 1653 O O . ARG A 1 203 ? -5.148 6.525 24.131 1.00 60.97 203 ARG A O 1
ATOM 1660 N N . THR A 1 204 ? -5.174 6.366 21.888 1.00 57.03 204 THR A N 1
ATOM 1661 C CA . THR A 1 204 ? -5.279 4.901 21.810 1.00 57.03 204 THR A CA 1
ATOM 1662 C C . THR A 1 204 ? -3.971 4.207 21.438 1.00 57.03 204 THR A C 1
ATOM 1664 O O . THR A 1 204 ? -3.823 3.023 21.731 1.00 57.03 204 THR A O 1
ATOM 1667 N N . VAL A 1 205 ? -3.005 4.910 20.835 1.00 61.78 205 VAL A N 1
ATOM 1668 C CA . VAL A 1 205 ? -1.732 4.316 20.388 1.00 61.78 205 VAL A CA 1
ATOM 1669 C C . VAL A 1 205 ? -0.546 4.833 21.204 1.00 61.78 205 VAL A C 1
ATOM 1671 O O . VAL A 1 205 ? -0.380 6.032 21.391 1.00 61.78 205 VAL A O 1
ATOM 1674 N N . SER A 1 206 ? 0.330 3.926 21.649 1.00 58.06 206 SER A N 1
ATOM 1675 C CA . SER A 1 206 ? 1.534 4.226 22.448 1.00 58.06 206 SER A CA 1
ATOM 1676 C C . SER A 1 206 ? 2.696 4.859 21.664 1.00 58.06 206 SER A C 1
ATOM 1678 O O . SER A 1 206 ? 3.830 4.808 22.135 1.00 58.06 206 SER A O 1
ATOM 1680 N N . MET A 1 207 ? 2.455 5.406 20.468 1.00 60.78 207 MET A N 1
ATOM 1681 C CA . MET A 1 207 ? 3.520 5.980 19.646 1.00 60.78 207 MET A CA 1
ATOM 1682 C C . MET A 1 207 ? 3.768 7.443 20.025 1.00 60.78 207 MET A C 1
ATOM 1684 O O . MET A 1 207 ? 2.845 8.252 20.106 1.00 60.78 207 MET A O 1
ATOM 1688 N N . THR A 1 208 ? 5.032 7.786 20.245 1.00 62.44 208 THR A N 1
ATOM 1689 C CA . THR A 1 208 ? 5.458 9.136 20.623 1.00 62.44 208 THR A CA 1
ATOM 1690 C C . THR A 1 208 ? 5.481 10.077 19.413 1.00 62.44 208 THR A C 1
ATOM 1692 O O . THR A 1 208 ? 5.713 9.652 18.280 1.00 62.44 208 THR A O 1
ATOM 1695 N N . ALA A 1 209 ? 5.316 11.386 19.640 1.00 65.19 209 ALA A N 1
ATOM 1696 C CA . ALA A 1 209 ? 5.479 12.402 18.590 1.00 65.19 209 ALA A CA 1
ATOM 1697 C C . ALA A 1 209 ? 6.841 12.287 17.867 1.00 65.19 209 ALA A C 1
ATOM 1699 O O . ALA A 1 209 ? 6.912 12.408 16.648 1.00 65.19 209 ALA A O 1
ATOM 1700 N N . ALA A 1 210 ? 7.900 11.927 18.601 1.00 66.00 210 ALA A N 1
ATOM 1701 C CA . ALA A 1 210 ? 9.246 11.745 18.062 1.00 66.00 210 ALA A CA 1
ATOM 1702 C C . ALA A 1 210 ? 9.366 10.587 17.051 1.00 66.00 210 ALA A C 1
ATOM 1704 O O . ALA A 1 210 ? 10.199 10.634 16.147 1.00 66.00 210 ALA A O 1
ATOM 1705 N N . GLU A 1 211 ? 8.570 9.526 17.190 1.00 68.50 211 GLU A N 1
ATOM 1706 C CA . GLU A 1 211 ? 8.534 8.432 16.210 1.00 68.50 211 GLU A CA 1
ATOM 1707 C C . GLU A 1 211 ? 7.804 8.859 14.933 1.00 68.50 211 GLU A C 1
ATOM 1709 O O . GLU A 1 211 ? 8.265 8.543 13.835 1.00 68.50 211 GLU A O 1
ATOM 1714 N N . ASN A 1 212 ? 6.741 9.658 15.063 1.00 68.00 212 ASN A N 1
ATOM 1715 C CA . ASN A 1 212 ? 6.048 10.247 13.918 1.00 68.00 212 ASN A CA 1
ATOM 1716 C C . ASN A 1 212 ? 6.966 11.195 13.125 1.00 68.00 212 ASN A C 1
ATOM 1718 O O . ASN A 1 212 ? 7.027 11.132 11.897 1.00 68.00 212 ASN A O 1
ATOM 1722 N N . ASP A 1 213 ? 7.745 12.024 13.819 1.00 70.94 213 ASP A N 1
ATOM 1723 C CA . ASP A 1 213 ? 8.678 12.959 13.180 1.00 70.94 213 ASP A CA 1
ATOM 1724 C C . ASP A 1 213 ? 9.779 12.231 12.398 1.00 70.94 213 ASP A C 1
ATOM 1726 O O . ASP A 1 213 ? 10.167 12.662 11.309 1.00 70.94 213 ASP A O 1
ATOM 1730 N N . LYS A 1 214 ? 10.249 11.079 12.896 1.00 73.56 214 LYS A N 1
ATOM 1731 C CA . LYS A 1 214 ? 11.216 10.230 12.178 1.00 73.56 214 LYS A CA 1
ATOM 1732 C C . LYS A 1 214 ? 10.641 9.672 10.878 1.00 73.56 214 LYS A C 1
ATOM 1734 O O . LYS A 1 214 ? 11.350 9.638 9.873 1.00 73.56 214 LYS A O 1
ATOM 1739 N N . ILE A 1 215 ? 9.377 9.245 10.895 1.00 69.75 215 ILE A N 1
ATOM 1740 C CA . ILE A 1 215 ? 8.654 8.755 9.712 1.00 69.75 215 ILE A CA 1
ATOM 1741 C C . ILE A 1 215 ? 8.576 9.876 8.666 1.00 69.75 215 ILE A C 1
ATOM 1743 O O . ILE A 1 215 ? 9.006 9.681 7.530 1.00 69.75 215 ILE A O 1
ATOM 1747 N N . ILE A 1 216 ? 8.121 11.068 9.068 1.00 71.69 216 ILE A N 1
ATOM 1748 C CA . ILE A 1 216 ? 7.988 12.234 8.179 1.00 71.69 216 ILE A CA 1
ATOM 1749 C C . ILE A 1 216 ? 9.344 12.646 7.594 1.00 71.69 216 ILE A C 1
ATOM 1751 O O . ILE A 1 216 ? 9.466 12.817 6.380 1.00 71.69 216 ILE A O 1
ATOM 1755 N N . THR A 1 217 ? 10.365 12.771 8.443 1.00 77.38 217 THR A N 1
ATOM 1756 C CA . THR A 1 217 ? 11.708 13.215 8.040 1.00 77.38 217 THR A CA 1
ATOM 1757 C C . THR A 1 217 ? 12.331 12.248 7.039 1.00 77.38 217 THR A C 1
ATOM 1759 O O . THR A 1 217 ? 12.900 12.676 6.037 1.00 77.38 217 THR A O 1
ATOM 1762 N N . ARG A 1 218 ? 12.200 10.933 7.268 1.00 74.69 218 ARG A N 1
ATOM 1763 C CA . ARG A 1 218 ? 12.738 9.925 6.349 1.00 74.69 218 ARG A CA 1
ATOM 1764 C C . ARG A 1 218 ? 12.128 10.056 4.958 1.00 74.69 218 ARG A C 1
ATOM 1766 O O . ARG A 1 218 ? 12.875 10.171 3.993 1.00 74.69 218 ARG A O 1
ATOM 1773 N N . SER A 1 219 ? 10.797 10.094 4.856 1.00 77.12 219 SER A N 1
ATOM 1774 C CA . SER A 1 219 ? 10.149 10.268 3.554 1.00 77.12 219 SER A CA 1
ATOM 1775 C C . SER A 1 219 ? 10.608 11.566 2.887 1.00 77.12 219 SER A C 1
ATOM 1777 O O . SER A 1 219 ? 10.969 11.548 1.718 1.00 77.12 219 SER A O 1
ATOM 1779 N N . GLN A 1 220 ? 10.695 12.683 3.617 1.00 80.19 220 GLN A N 1
ATOM 1780 C CA . GLN A 1 220 ? 11.165 13.954 3.049 1.00 80.19 220 GLN A CA 1
ATOM 1781 C C . GLN A 1 220 ? 12.577 13.873 2.451 1.00 80.19 220 GLN A C 1
ATOM 1783 O O . GLN A 1 220 ? 12.788 14.406 1.362 1.00 80.19 220 GLN A O 1
ATOM 1788 N N . ASN A 1 221 ? 13.508 13.183 3.113 1.00 82.75 221 ASN A N 1
ATOM 1789 C CA . ASN A 1 221 ? 14.886 13.034 2.635 1.00 82.75 221 ASN A CA 1
ATOM 1790 C C . ASN A 1 221 ? 14.978 12.241 1.322 1.00 82.75 221 ASN A C 1
ATOM 1792 O O . ASN A 1 221 ? 15.774 12.581 0.452 1.00 82.75 221 ASN A O 1
ATOM 1796 N N . ASP A 1 222 ? 14.130 11.226 1.151 1.00 83.50 222 ASP A N 1
ATOM 1797 C CA . ASP A 1 222 ? 14.143 10.348 -0.026 1.00 83.50 222 ASP A CA 1
ATOM 1798 C C . ASP A 1 222 ? 13.317 10.905 -1.207 1.00 83.50 222 ASP A C 1
ATOM 1800 O O . ASP A 1 222 ? 13.262 10.306 -2.283 1.00 83.50 222 ASP A O 1
ATOM 1804 N N . ARG A 1 223 ? 12.648 12.054 -1.029 1.00 84.00 223 ARG A N 1
ATOM 1805 C CA . ARG A 1 223 ? 11.617 12.567 -1.947 1.00 84.00 223 ARG A CA 1
ATOM 1806 C C . ARG A 1 223 ? 12.089 12.755 -3.380 1.00 84.00 223 ARG A C 1
ATOM 1808 O O . ARG A 1 223 ? 11.391 12.338 -4.301 1.00 84.00 223 ARG A O 1
ATOM 1815 N N . GLU A 1 224 ? 13.225 13.411 -3.582 1.00 85.38 224 GLU A N 1
ATOM 1816 C CA . GLU A 1 224 ? 13.694 13.729 -4.936 1.00 85.38 224 GLU A CA 1
ATOM 1817 C C . GLU A 1 224 ? 14.188 12.477 -5.671 1.00 85.38 224 GLU A C 1
ATOM 1819 O O . GLU A 1 224 ? 13.916 12.320 -6.859 1.00 85.38 224 GLU A O 1
ATOM 1824 N N . LEU A 1 225 ? 14.800 11.532 -4.949 1.00 86.69 225 LEU A N 1
ATOM 1825 C CA . LEU A 1 225 ? 15.189 10.234 -5.500 1.00 86.69 225 LEU A CA 1
ATOM 1826 C C . LEU A 1 225 ? 13.961 9.424 -5.942 1.00 86.69 225 LEU A C 1
ATOM 1828 O O . LEU A 1 225 ? 13.927 8.902 -7.055 1.00 86.69 225 LEU A O 1
ATOM 1832 N N . VAL A 1 226 ? 12.926 9.361 -5.097 1.00 86.44 226 VAL A N 1
ATOM 1833 C CA . VAL A 1 226 ? 11.673 8.663 -5.424 1.00 86.44 226 VAL A CA 1
ATOM 1834 C C . VAL A 1 226 ? 10.964 9.320 -6.605 1.00 86.44 226 VAL A C 1
ATOM 1836 O O . VAL A 1 226 ? 10.552 8.619 -7.526 1.00 86.44 226 VAL A O 1
ATOM 1839 N N . LYS A 1 227 ? 10.868 10.654 -6.640 1.00 85.94 227 LYS A N 1
ATOM 1840 C CA . LYS A 1 227 ? 10.289 11.377 -7.784 1.00 85.94 227 LYS A CA 1
ATOM 1841 C C . LYS A 1 227 ? 11.020 11.077 -9.090 1.00 85.94 227 LYS A C 1
ATOM 1843 O O . LYS A 1 227 ? 10.361 10.832 -10.096 1.00 85.94 227 LYS A O 1
ATOM 1848 N N . ALA A 1 228 ? 12.354 11.089 -9.077 1.00 86.62 228 ALA A N 1
ATOM 1849 C CA . ALA A 1 228 ? 13.157 10.802 -10.262 1.00 86.62 228 ALA A CA 1
ATOM 1850 C C . ALA A 1 228 ? 12.911 9.377 -10.781 1.00 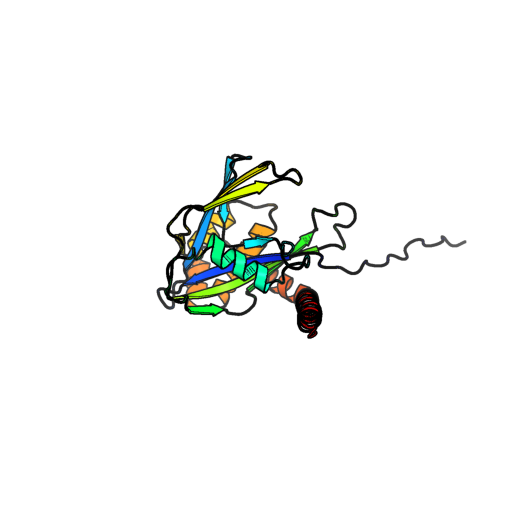86.62 228 ALA A C 1
ATOM 1852 O O . ALA A 1 228 ? 12.711 9.183 -11.979 1.00 86.62 228 ALA A O 1
ATOM 1853 N N . TYR A 1 229 ? 12.851 8.394 -9.878 1.00 88.12 229 TYR A N 1
ATOM 1854 C CA . TYR A 1 229 ? 12.536 7.010 -10.229 1.00 88.12 229 TYR A CA 1
ATOM 1855 C C . TYR A 1 229 ? 11.135 6.873 -10.842 1.00 88.12 229 TYR A C 1
ATOM 1857 O O . TYR A 1 229 ? 10.992 6.311 -11.926 1.00 88.12 229 TYR A O 1
ATOM 1865 N N . LEU A 1 230 ? 10.106 7.449 -10.214 1.00 85.44 230 LEU A N 1
ATOM 1866 C CA . LEU A 1 230 ? 8.743 7.402 -10.752 1.00 85.44 230 LEU A CA 1
ATOM 1867 C C . LEU A 1 230 ? 8.655 8.063 -12.135 1.00 85.44 230 LEU A C 1
ATOM 1869 O O . LEU A 1 230 ? 8.062 7.495 -13.046 1.00 85.44 230 LEU A O 1
ATOM 1873 N N . ALA A 1 231 ? 9.308 9.213 -12.320 1.00 85.44 231 ALA A N 1
ATOM 1874 C CA . ALA A 1 231 ? 9.368 9.883 -13.615 1.00 85.44 231 ALA A CA 1
ATOM 1875 C C . ALA A 1 231 ? 10.062 9.027 -14.689 1.00 85.44 231 ALA A C 1
ATOM 1877 O O . ALA A 1 231 ? 9.627 9.032 -15.839 1.00 85.44 231 ALA A O 1
ATOM 1878 N N . SER A 1 232 ? 11.107 8.268 -14.338 1.00 84.50 232 SER A N 1
ATOM 1879 C CA . SER A 1 232 ? 11.769 7.379 -15.302 1.00 84.50 232 SER A CA 1
ATOM 1880 C C . SER A 1 232 ? 10.862 6.257 -15.813 1.00 84.50 232 SER A C 1
ATOM 1882 O O . SER A 1 232 ? 10.903 5.967 -17.007 1.00 84.50 232 SER A O 1
ATOM 1884 N N . LEU A 1 233 ? 9.992 5.700 -14.960 1.00 81.69 233 LEU A N 1
ATOM 1885 C CA . LEU A 1 233 ? 9.021 4.677 -15.368 1.00 81.69 233 LEU A CA 1
ATOM 1886 C C . LEU A 1 233 ? 7.956 5.249 -16.314 1.00 81.69 233 LEU A C 1
ATOM 1888 O O . LEU A 1 233 ? 7.564 4.595 -17.275 1.00 81.69 233 LEU A O 1
ATOM 1892 N N . GLU A 1 234 ? 7.513 6.488 -16.081 1.00 82.81 234 GLU A N 1
ATOM 1893 C CA . GLU A 1 234 ? 6.564 7.172 -16.973 1.00 82.81 234 GLU A CA 1
ATOM 1894 C C . GLU A 1 234 ? 7.190 7.502 -18.337 1.00 82.81 234 GLU A C 1
ATOM 1896 O O . GLU A 1 234 ? 6.552 7.357 -19.379 1.00 82.81 234 GLU A O 1
ATOM 1901 N N . ILE A 1 235 ? 8.466 7.904 -18.357 1.00 80.81 235 ILE A N 1
ATOM 1902 C CA . ILE A 1 235 ? 9.212 8.115 -19.607 1.00 80.81 235 ILE A CA 1
ATOM 1903 C C . ILE A 1 235 ? 9.342 6.801 -20.384 1.00 80.81 235 ILE A C 1
ATOM 1905 O O . ILE A 1 235 ? 9.190 6.793 -21.605 1.00 80.81 235 ILE A O 1
ATOM 1909 N N . GLU A 1 236 ? 9.635 5.699 -19.696 1.00 79.19 236 GLU A N 1
ATOM 1910 C CA . GLU A 1 236 ? 9.717 4.372 -20.301 1.00 79.19 236 GLU A CA 1
ATOM 1911 C C . GLU A 1 236 ? 8.373 3.961 -20.919 1.00 79.19 236 GLU A C 1
ATOM 1913 O O . GLU A 1 236 ? 8.323 3.620 -22.101 1.00 79.19 236 GLU A O 1
ATOM 1918 N N . LEU A 1 237 ? 7.269 4.116 -20.182 1.00 79.94 237 LEU A N 1
ATOM 1919 C CA . LEU A 1 237 ? 5.914 3.893 -20.693 1.00 79.94 237 LEU A CA 1
ATOM 1920 C C . LEU A 1 237 ? 5.615 4.730 -21.949 1.00 79.94 237 LEU A C 1
ATOM 1922 O O . LEU A 1 237 ? 5.060 4.216 -22.927 1.00 79.94 237 LEU A O 1
ATOM 1926 N N . ALA A 1 238 ? 5.984 6.013 -21.940 1.00 80.00 238 ALA A N 1
ATOM 1927 C CA . ALA A 1 238 ? 5.750 6.914 -23.064 1.00 80.00 238 ALA A CA 1
ATOM 1928 C C . ALA A 1 238 ? 6.519 6.490 -24.327 1.00 80.00 238 ALA A C 1
ATOM 1930 O O . ALA A 1 238 ? 5.955 6.537 -25.421 1.00 80.00 238 ALA A O 1
ATOM 1931 N N . LYS A 1 239 ? 7.774 6.034 -24.187 1.00 77.62 239 LYS A N 1
ATOM 1932 C CA . LYS A 1 239 ? 8.579 5.518 -25.310 1.00 77.62 239 LYS A CA 1
ATOM 1933 C C . LYS A 1 239 ? 7.917 4.308 -25.966 1.00 77.62 239 LYS A C 1
ATOM 1935 O O . LYS A 1 239 ? 7.694 4.327 -27.172 1.00 77.62 239 LYS A O 1
ATOM 1940 N N . TYR A 1 240 ? 7.515 3.320 -25.168 1.00 74.06 240 TYR A N 1
ATOM 1941 C CA . TYR A 1 240 ? 6.849 2.124 -25.689 1.00 74.06 240 TYR A CA 1
ATOM 1942 C C . TYR A 1 240 ? 5.497 2.437 -26.338 1.00 74.06 240 TYR A C 1
ATOM 1944 O O . TYR A 1 240 ? 5.159 1.881 -27.380 1.00 74.06 240 TYR A O 1
ATOM 1952 N N . THR A 1 241 ? 4.724 3.361 -25.759 1.00 74.06 241 THR A N 1
ATOM 1953 C CA . THR A 1 241 ? 3.444 3.779 -26.352 1.00 74.06 241 THR A CA 1
ATOM 1954 C C . THR A 1 241 ? 3.659 4.415 -27.727 1.00 74.06 241 THR A C 1
ATOM 1956 O O . THR A 1 241 ? 2.918 4.113 -28.657 1.00 74.06 241 THR A O 1
ATOM 1959 N N . ALA A 1 242 ? 4.697 5.246 -27.879 1.00 74.25 242 ALA A N 1
ATOM 1960 C CA . ALA A 1 242 ? 5.036 5.863 -29.158 1.00 74.25 242 ALA A CA 1
ATOM 1961 C C . ALA A 1 242 ? 5.427 4.820 -30.222 1.00 74.25 242 ALA A C 1
ATOM 1963 O O . ALA A 1 242 ? 4.952 4.908 -31.355 1.00 74.25 242 ALA A O 1
ATOM 1964 N N . GLU A 1 243 ? 6.221 3.812 -29.851 1.00 73.12 243 GLU A N 1
ATOM 1965 C CA . GLU A 1 243 ? 6.641 2.713 -30.736 1.00 73.12 243 GLU A CA 1
ATOM 1966 C C . GLU A 1 243 ? 5.459 1.855 -31.219 1.00 73.12 243 GLU A C 1
ATOM 1968 O O . GLU A 1 243 ? 5.410 1.484 -32.390 1.00 73.12 243 GLU A O 1
ATOM 1973 N N . LEU A 1 244 ? 4.463 1.611 -30.361 1.00 63.75 244 LEU A N 1
ATOM 1974 C CA . LEU A 1 244 ? 3.238 0.878 -30.715 1.00 63.75 244 LEU A CA 1
ATOM 1975 C C . LEU A 1 244 ? 2.263 1.686 -31.590 1.00 63.75 244 LEU A C 1
ATOM 1977 O O . LEU A 1 244 ? 1.398 1.106 -32.243 1.00 63.75 244 LEU A O 1
ATOM 1981 N N . THR A 1 245 ? 2.375 3.018 -31.600 1.00 61.81 245 THR A N 1
ATOM 1982 C CA . THR A 1 245 ? 1.514 3.912 -32.398 1.00 61.81 245 THR A CA 1
ATOM 1983 C C . THR A 1 245 ? 2.078 4.276 -33.771 1.00 61.81 245 THR A C 1
ATOM 1985 O O . THR A 1 245 ? 1.455 5.069 -34.478 1.00 61.81 245 THR A O 1
ATOM 1988 N N . VAL A 1 246 ? 3.224 3.719 -34.181 1.00 45.53 246 VAL A N 1
ATOM 1989 C CA . VAL A 1 246 ? 3.733 3.913 -35.547 1.00 45.53 246 VAL A CA 1
ATOM 1990 C C . VAL A 1 246 ? 2.802 3.176 -36.521 1.00 45.53 246 VAL A C 1
ATOM 1992 O O . VAL A 1 246 ? 2.706 1.951 -36.449 1.00 45.53 246 VAL A O 1
ATOM 1995 N N . PRO A 1 247 ? 2.085 3.884 -37.414 1.00 48.06 247 PRO A N 1
ATOM 1996 C CA . PRO A 1 247 ? 1.185 3.238 -38.358 1.00 48.06 247 PRO A CA 1
ATOM 1997 C C . PRO A 1 247 ? 1.999 2.414 -39.364 1.00 48.06 247 PRO A C 1
ATOM 1999 O O . PRO A 1 247 ? 2.933 2.935 -39.978 1.00 48.06 247 PRO A O 1
ATOM 2002 N N . HIS A 1 248 ? 1.641 1.137 -39.510 1.00 43.12 248 HIS A N 1
ATOM 2003 C CA . HIS A 1 248 ? 2.036 0.308 -40.651 1.00 43.12 248 HIS A CA 1
ATOM 2004 C C . HIS A 1 248 ? 1.250 0.695 -41.905 1.00 43.12 248 HIS A C 1
ATOM 2006 O O . HIS A 1 248 ? 0.035 0.975 -41.775 1.00 43.12 248 HIS A O 1
#

Radius of gyration: 20.34 Å; chains: 1; bounding box: 79×42×64 Å

pLDDT: mean 75.93, std 14.94, range [26.48, 93.56]

Sequence (248 aa):
MFPNSDDGGSAGTVVIRSHAAGGVLYRMPTEERVEVAAFNYHSVSDGRTTLRVMMGRQKERADTHRPETFMETLWRELKAEGLSIAVIPQFLLESREFVYWDLCPDQDHPNDQAHNRHLKAFFAIRLLQGRLREHRLEEDERDAEGKIVNTEILDPPEWYDIGDLLTIMSKKSRSIYTHLRAVVGTLHRLAYVHPPVLRNYYRTVSMTAAENDKIITRSQNDRELVKAYLASLEIELAKYTAELTVPH

Secondary structure (DSSP, 8-state):
-----------PPPEEEEEEEEEEEEEEEETTEEEEEEEEEEETTT--EEEE-EEEE--B-TTT-SBPPHHHHHHHHIIIIIS--SS----EEEEEEEEEEEEEEPSS-GGGTTTEEEEEEEEEEEEEE-----S-EEEEEE-TTS-EEEEEEEPPPEEEEHHHHHHHHHHT-SS--HHHHHHHHHHHHHHHTSHHHHHHHHHH----HHHHHHHHHHHHHHHHHHHHHHHHHHHHHHHHHHHHT---

Foldseek 3Di:
DDDPDPPPDPPAAAAEDWEKEFEQEWEPPDLQFIWTWWWWKAKPQVRDIDIDGQMDIFDQDPVQRHTDANVRNHVVRCCQQWAPDDDDDPFDKDWDDWQAKDWAQDPVCPPPSSRYTYIYTYIYIYGPDHHTDQDKDKDFDADPVRDGPIIMIIHTIDIDTLLVVLVRLVVPDPDDDPNSLNVNLSSQSVCVVSVSNVVVNVVRDPDDPVVNVVRVVNRVVCPVSVVVVSVVSVVVVVVSVVVVPPDD